Protein AF-A0AAU3QYP8-F1 (afdb_monomer_lite)

Sequence (227 aa):
MTVSDAVYGLLGALGGAIVAATATFYGPLQLQKRALRESSAERDSTHARTEANRQSELQRAQVARVVQVRKAMAAWDNLLARTFRLLGNGIVDPGAFHQAAERARVDASTALYEALNDGLYIPATQGSDGRERLEFGDYPDLRDDPADSKWVLDKFEKATEALNAMMESDVDTSSDAWVELWVDTRRHVLSAHRCRADLSHALMRHVETIADVTTIETHGGDRTGLA

pLDDT: mean 71.9, std 20.47, range [31.11, 97.75]

Secondary structure (DSSP, 8-state):
--SHHHHHHHHHHHHHHHHHHHHHHHHHHHHHHHHHHHHHHHHHHHHHHHHHHHHHHHHHHHHHHHHHHHHHHHHHHHHHHHHHHHHTTT---HHHHHHHHHHHHHHHHHHHHHHHHTT---S-SS---SS--------TT--S-TTS---HHHHHHHHHHHHHHHHS--S-TTSHHHHHHHHHHHHHHHHHHHHHHHHHHHHHHHHHHHHT---------------

Structure (mmCIF, N/CA/C/O backbone):
data_AF-A0AAU3QYP8-F1
#
_entry.id   AF-A0AAU3QYP8-F1
#
loop_
_atom_site.group_PDB
_atom_site.id
_atom_site.type_symbol
_atom_site.label_atom_id
_atom_site.label_alt_id
_atom_site.label_comp_id
_atom_site.label_asym_id
_atom_site.label_entity_id
_atom_site.label_seq_id
_atom_site.pdbx_PDB_ins_code
_atom_site.Cartn_x
_atom_site.Cartn_y
_atom_site.Cartn_z
_atom_site.occupancy
_atom_site.B_iso_or_equiv
_atom_site.auth_seq_id
_atom_site.auth_comp_id
_atom_site.auth_asym_id
_atom_site.auth_atom_id
_atom_site.pdbx_PDB_model_num
ATOM 1 N N . MET A 1 1 ? -63.202 -23.140 87.509 1.00 50.25 1 MET A N 1
ATOM 2 C CA . MET A 1 1 ? -63.096 -22.832 86.063 1.00 50.25 1 MET A CA 1
ATOM 3 C C . MET A 1 1 ? -63.762 -21.472 85.908 1.00 50.25 1 MET A C 1
ATOM 5 O O . MET A 1 1 ? -64.897 -21.376 86.330 1.00 50.25 1 MET A O 1
ATOM 9 N N . THR A 1 2 ? -63.131 -20.347 85.574 1.00 53.59 2 THR A N 1
ATOM 10 C CA . THR A 1 2 ? -62.327 -20.048 84.376 1.00 53.59 2 THR A CA 1
ATOM 11 C C . THR A 1 2 ? -61.690 -18.646 84.526 1.00 53.59 2 THR A C 1
ATOM 13 O O . THR A 1 2 ? -62.284 -17.650 84.123 1.00 53.59 2 THR A O 1
ATOM 16 N N . VAL A 1 3 ? -60.503 -18.527 85.131 1.00 49.47 3 VAL A N 1
ATOM 17 C CA . VAL A 1 3 ? -59.759 -17.239 85.173 1.00 49.47 3 VAL A CA 1
ATOM 18 C C . VAL A 1 3 ? -58.371 -17.381 84.542 1.00 49.47 3 VAL A C 1
ATOM 20 O O . VAL A 1 3 ? -57.899 -16.455 83.889 1.00 49.47 3 VAL A O 1
ATOM 23 N N . SER A 1 4 ? -57.762 -18.569 84.613 1.00 52.12 4 SER A N 1
ATOM 24 C CA . SER A 1 4 ? -56.455 -18.828 83.998 1.00 52.12 4 SER A CA 1
ATOM 25 C C . SER A 1 4 ? -56.482 -18.864 82.461 1.00 52.12 4 SER A C 1
ATOM 27 O O . SER A 1 4 ? -55.536 -18.384 81.849 1.00 52.12 4 SER A O 1
ATOM 29 N N . ASP A 1 5 ? -57.564 -19.322 81.816 1.00 46.84 5 ASP A N 1
ATOM 30 C CA . ASP A 1 5 ? -57.634 -19.419 80.339 1.00 46.84 5 ASP A CA 1
ATOM 31 C C . ASP A 1 5 ? -57.687 -18.057 79.623 1.00 46.84 5 ASP A C 1
ATOM 33 O O . ASP A 1 5 ? -57.177 -17.912 78.512 1.00 46.84 5 ASP A O 1
ATOM 37 N N . ALA A 1 6 ? -58.247 -17.025 80.261 1.00 52.31 6 ALA A N 1
ATOM 38 C CA . ALA A 1 6 ? -58.357 -15.695 79.657 1.00 52.31 6 ALA A CA 1
ATOM 39 C C . ALA A 1 6 ? -57.006 -14.954 79.610 1.00 52.31 6 ALA A C 1
ATOM 41 O O . ALA A 1 6 ? -56.741 -14.191 78.680 1.00 52.31 6 ALA A O 1
ATOM 42 N N . VAL A 1 7 ? -56.126 -15.207 80.585 1.00 50.34 7 VAL A N 1
ATOM 43 C CA . VAL A 1 7 ? -54.810 -14.553 80.680 1.00 50.34 7 VAL A CA 1
ATOM 44 C C . VAL A 1 7 ? -53.820 -15.148 79.672 1.00 50.34 7 VAL A C 1
ATOM 46 O O . VAL A 1 7 ? -53.054 -14.403 79.060 1.00 50.34 7 VAL A O 1
ATOM 49 N N . TYR A 1 8 ? -53.890 -16.458 79.407 1.00 49.81 8 TYR A N 1
ATOM 50 C CA . TYR A 1 8 ? -53.081 -17.097 78.360 1.00 49.81 8 TYR A CA 1
ATOM 51 C C . TYR A 1 8 ? -53.532 -16.715 76.939 1.00 49.81 8 TYR A C 1
ATOM 53 O O . TYR A 1 8 ? -52.686 -16.551 76.058 1.00 49.81 8 TYR A O 1
ATOM 61 N N . GLY A 1 9 ? -54.831 -16.474 76.719 1.00 50.91 9 GLY A N 1
ATOM 62 C CA . GLY A 1 9 ? -55.346 -15.964 75.440 1.00 50.91 9 GLY A CA 1
ATOM 63 C C . GLY A 1 9 ? -54.892 -14.533 75.116 1.00 50.91 9 GLY A C 1
ATOM 64 O O . GLY A 1 9 ? -54.531 -14.242 73.975 1.00 50.91 9 GLY A O 1
ATOM 65 N N . LEU A 1 10 ? -54.836 -13.648 76.119 1.00 48.06 10 LEU A N 1
ATOM 66 C CA . LEU A 1 10 ? -54.412 -12.253 75.936 1.00 48.06 10 LEU A CA 1
ATOM 67 C C . LEU A 1 10 ? -52.899 -12.131 75.658 1.00 48.06 10 LEU A C 1
ATOM 69 O O . LEU A 1 10 ? -52.487 -11.341 74.809 1.00 48.06 10 LEU A O 1
ATOM 73 N N . LEU A 1 11 ? -52.074 -12.947 76.326 1.00 51.25 11 LEU A N 1
ATOM 74 C CA . LEU A 1 11 ? -50.620 -13.006 76.111 1.00 51.25 11 LEU A CA 1
ATOM 75 C C . LEU A 1 11 ? -50.247 -13.608 74.745 1.00 51.25 11 LEU A C 1
ATOM 77 O O . LEU A 1 11 ? -49.311 -13.129 74.105 1.00 51.25 11 LEU A O 1
ATOM 81 N N . GLY A 1 12 ? -51.010 -14.590 74.252 1.00 52.97 12 GLY A N 1
ATOM 82 C CA . GLY A 1 12 ? -50.847 -15.126 72.896 1.00 52.97 12 GLY A CA 1
ATOM 83 C C . GLY A 1 12 ? -51.210 -14.116 71.798 1.00 52.97 12 GLY A C 1
ATOM 84 O O . GLY A 1 12 ? -50.487 -13.989 70.809 1.00 52.97 12 GLY A O 1
ATOM 85 N N . ALA A 1 13 ? -52.284 -13.342 71.993 1.00 49.75 13 ALA A N 1
ATOM 86 C CA . ALA A 1 13 ? -52.727 -12.324 71.036 1.00 49.75 13 ALA A CA 1
ATOM 87 C C . ALA A 1 13 ? -51.766 -11.119 70.953 1.00 49.75 13 ALA A C 1
ATOM 89 O O . ALA A 1 13 ? -51.484 -10.627 69.859 1.00 49.75 13 ALA A O 1
ATOM 90 N N . LEU A 1 14 ? -51.202 -10.683 72.086 1.00 49.78 14 LEU A N 1
ATOM 91 C CA . LEU A 1 14 ? -50.184 -9.624 72.129 1.00 49.78 14 LEU A CA 1
ATOM 92 C C . LEU A 1 14 ? -48.843 -10.073 71.526 1.00 49.78 14 LEU A C 1
ATOM 94 O O . LEU A 1 14 ? -48.210 -9.299 70.809 1.00 49.78 14 LEU A O 1
ATOM 98 N N . GLY A 1 15 ? -48.438 -11.329 71.741 1.00 47.88 15 GLY A N 1
ATOM 99 C CA . GLY A 1 15 ? -47.246 -11.900 71.107 1.00 47.88 15 GLY A CA 1
ATOM 100 C C . GLY A 1 15 ? -47.371 -12.020 69.582 1.00 47.88 15 GLY A C 1
ATOM 101 O O . GLY A 1 15 ? -46.440 -11.672 68.857 1.00 47.88 15 GLY A O 1
ATOM 102 N N . GLY A 1 16 ? -48.540 -12.438 69.079 1.00 49.88 16 GLY A N 1
ATOM 103 C CA . GLY A 1 16 ? -48.807 -12.547 67.639 1.00 49.88 16 GLY A CA 1
ATOM 104 C C . GLY A 1 16 ? -48.854 -11.197 66.912 1.00 49.88 16 GLY A C 1
ATOM 105 O O . GLY A 1 16 ? -48.335 -11.076 65.801 1.00 49.88 16 GLY A O 1
ATOM 106 N N . ALA A 1 17 ? -49.404 -10.158 67.551 1.00 53.22 17 ALA A N 1
ATOM 107 C CA . ALA A 1 17 ? -49.506 -8.819 66.967 1.00 53.22 17 ALA A CA 1
ATOM 108 C C . ALA A 1 17 ? -48.136 -8.138 66.769 1.00 53.22 17 ALA A C 1
ATOM 110 O O . ALA A 1 17 ? -47.932 -7.442 65.775 1.00 53.22 17 ALA A O 1
ATOM 111 N N . ILE A 1 18 ? -47.171 -8.376 67.665 1.00 51.06 18 ILE A N 1
ATOM 112 C CA . ILE A 1 18 ? -45.823 -7.782 67.581 1.00 51.06 18 ILE A CA 1
ATOM 113 C C . ILE A 1 18 ? -44.989 -8.434 66.460 1.00 51.06 18 ILE A C 1
ATOM 115 O O . ILE A 1 18 ? -44.267 -7.744 65.732 1.00 51.06 18 ILE A O 1
ATOM 119 N N . VAL A 1 19 ? -45.123 -9.749 66.260 1.00 55.28 19 VAL A N 1
ATOM 120 C CA . VAL A 1 19 ? -44.451 -10.472 65.163 1.00 55.28 19 VAL A CA 1
ATOM 121 C C . VAL A 1 19 ? -45.067 -10.115 63.803 1.00 55.28 19 VAL A C 1
ATOM 123 O O . VAL A 1 19 ? -44.346 -9.915 62.826 1.00 55.28 19 VAL A O 1
ATOM 126 N N . ALA A 1 20 ? -46.391 -9.945 63.736 1.00 53.59 20 ALA A N 1
ATOM 127 C CA . ALA A 1 20 ? -47.063 -9.500 62.516 1.00 53.59 20 ALA A CA 1
ATOM 128 C C . ALA A 1 20 ? -46.681 -8.056 62.132 1.00 53.59 20 ALA A C 1
ATOM 130 O O . ALA A 1 20 ? -46.378 -7.794 60.968 1.00 53.59 20 ALA A O 1
ATOM 131 N N . ALA A 1 21 ? -46.611 -7.139 63.107 1.00 48.41 21 ALA A N 1
ATOM 132 C CA . ALA A 1 21 ? -46.253 -5.738 62.869 1.00 48.41 21 ALA A CA 1
ATOM 133 C C . ALA A 1 21 ? -44.808 -5.563 62.360 1.00 48.41 21 ALA A C 1
ATOM 135 O O . ALA A 1 21 ? -44.541 -4.733 61.486 1.00 48.41 21 ALA A O 1
ATOM 136 N N . THR A 1 22 ? -43.871 -6.377 62.854 1.00 47.78 22 THR A N 1
ATOM 137 C CA . THR A 1 22 ? -42.470 -6.352 62.400 1.00 47.78 22 THR A CA 1
ATOM 138 C C . THR A 1 22 ? -42.301 -6.951 60.998 1.00 47.78 22 THR A C 1
ATOM 140 O O . THR A 1 22 ? -41.553 -6.395 60.189 1.00 47.78 22 THR A O 1
ATOM 143 N N . ALA A 1 23 ? -43.055 -7.995 60.638 1.00 50.84 23 ALA A N 1
ATOM 144 C CA . ALA A 1 23 ? -43.045 -8.560 59.285 1.00 50.84 23 ALA A CA 1
ATOM 145 C C . ALA A 1 23 ? -43.586 -7.581 58.221 1.00 50.84 23 ALA A C 1
ATOM 147 O O . ALA A 1 23 ? -43.016 -7.473 57.130 1.00 50.84 23 ALA A O 1
ATOM 148 N N . THR A 1 24 ? -44.626 -6.805 58.546 1.00 54.84 24 THR A N 1
ATOM 149 C CA . THR A 1 24 ? -45.188 -5.792 57.633 1.00 54.84 24 THR A CA 1
ATOM 150 C C . THR A 1 24 ? -44.271 -4.591 57.408 1.00 54.84 24 THR A C 1
ATOM 152 O O . THR A 1 24 ? -44.328 -3.978 56.344 1.00 54.84 24 THR A O 1
ATOM 155 N N . PHE A 1 25 ? -43.396 -4.266 58.366 1.00 52.88 25 PHE A N 1
ATOM 156 C CA . PHE A 1 25 ? -42.509 -3.104 58.258 1.00 52.88 25 PHE A CA 1
ATOM 157 C C . PHE A 1 25 ? -41.196 -3.416 57.517 1.00 52.88 25 PHE A C 1
ATOM 159 O O . PHE A 1 25 ? -40.684 -2.576 56.778 1.00 52.88 25 PHE A O 1
ATOM 166 N N . TYR A 1 26 ? -40.659 -4.636 57.651 1.00 54.59 26 TYR A N 1
ATOM 167 C CA . TYR A 1 26 ? -39.391 -5.025 57.013 1.00 54.59 26 TYR A CA 1
ATOM 168 C C . TYR A 1 26 ? -39.537 -5.636 55.609 1.00 54.59 26 TYR A C 1
ATOM 170 O O . TYR A 1 26 ? -38.590 -5.566 54.821 1.00 54.59 26 TYR A O 1
ATOM 178 N N . GLY A 1 27 ? -40.701 -6.196 55.258 1.00 59.56 27 GLY A N 1
ATOM 179 C CA . GLY A 1 27 ? -40.958 -6.780 53.933 1.00 59.56 27 GLY A CA 1
ATOM 180 C C . GLY A 1 27 ? -40.792 -5.800 52.753 1.00 59.56 27 GLY A C 1
ATOM 181 O O . GLY A 1 27 ? -40.048 -6.110 51.817 1.00 59.56 27 GLY A O 1
ATOM 182 N N . PRO A 1 28 ? -41.399 -4.595 52.789 1.00 60.75 28 PRO A N 1
ATOM 183 C CA . PRO A 1 28 ? -41.323 -3.632 51.683 1.00 60.75 28 PRO A CA 1
ATOM 184 C C . PRO A 1 28 ? -39.906 -3.080 51.441 1.00 60.75 28 PRO A C 1
ATOM 186 O O . PRO A 1 28 ? -39.494 -2.884 50.298 1.00 60.75 28 PRO A O 1
ATOM 189 N N . LEU A 1 29 ? -39.121 -2.888 52.508 1.00 61.50 29 LEU A N 1
ATOM 190 C CA . LEU A 1 29 ? -37.743 -2.382 52.431 1.00 61.50 29 LEU A CA 1
ATOM 191 C C . LEU A 1 29 ? -36.765 -3.396 51.818 1.00 61.50 29 LEU A C 1
ATOM 193 O O . LEU A 1 29 ? -35.816 -3.007 51.132 1.00 61.50 29 LEU A O 1
ATOM 197 N N . GLN A 1 30 ? -36.978 -4.698 52.035 1.00 63.16 30 GLN A N 1
ATOM 198 C CA . GLN A 1 30 ? -36.156 -5.734 51.402 1.00 63.16 30 GLN A CA 1
ATOM 199 C C . GLN A 1 30 ? -36.470 -5.893 49.908 1.00 63.16 30 GLN A C 1
ATOM 201 O O . GLN A 1 30 ? -35.550 -6.117 49.118 1.00 63.16 30 GLN A O 1
ATOM 206 N N . LEU A 1 31 ? -37.734 -5.706 49.510 1.00 63.38 31 LEU A N 1
ATOM 207 C CA . LEU A 1 31 ? -38.147 -5.692 48.103 1.00 63.38 31 LEU A CA 1
ATOM 208 C C . LEU A 1 31 ? -37.560 -4.492 47.346 1.00 63.38 31 LEU A C 1
ATOM 210 O O . LEU A 1 31 ? -37.008 -4.677 46.265 1.00 63.38 31 LEU A O 1
ATOM 214 N N . GLN A 1 32 ? -37.559 -3.291 47.939 1.00 66.38 32 GLN A N 1
ATOM 215 C CA . GLN A 1 32 ? -36.896 -2.121 47.342 1.00 66.38 32 GLN A CA 1
ATOM 216 C C . GLN A 1 32 ? -35.384 -2.315 47.172 1.00 66.38 32 GLN A C 1
ATOM 218 O O . GLN A 1 32 ? -34.836 -1.956 4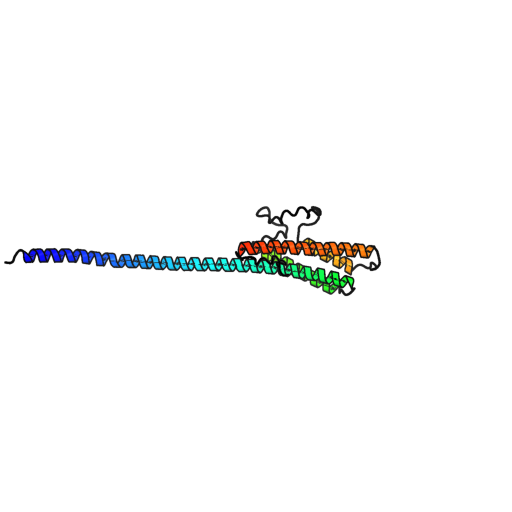6.133 1.00 66.38 32 GLN A O 1
ATOM 223 N N . LYS A 1 33 ? -34.698 -2.916 48.156 1.00 67.25 33 LYS A N 1
ATOM 224 C CA . LYS A 1 33 ? -33.258 -3.209 48.045 1.00 67.25 33 LYS A CA 1
ATOM 225 C C . LYS A 1 33 ? -32.944 -4.255 46.972 1.00 67.25 33 LYS A C 1
ATOM 227 O O . LYS A 1 33 ? -31.890 -4.155 46.350 1.00 67.25 33 LYS A O 1
ATOM 232 N N . ARG A 1 34 ? -33.820 -5.243 46.748 1.00 65.12 34 ARG A N 1
ATOM 233 C CA . ARG A 1 34 ? -33.675 -6.196 45.632 1.00 65.12 34 ARG A CA 1
ATOM 234 C C . ARG A 1 34 ? -33.907 -5.521 44.283 1.00 65.12 34 ARG A C 1
ATOM 236 O O . ARG A 1 34 ? -33.038 -5.634 43.430 1.00 65.12 34 ARG A O 1
ATOM 243 N N . ALA A 1 35 ? -34.969 -4.730 44.145 1.00 65.62 35 ALA A N 1
ATOM 244 C CA . ALA A 1 35 ? -35.261 -3.998 42.911 1.00 65.62 35 ALA A CA 1
ATO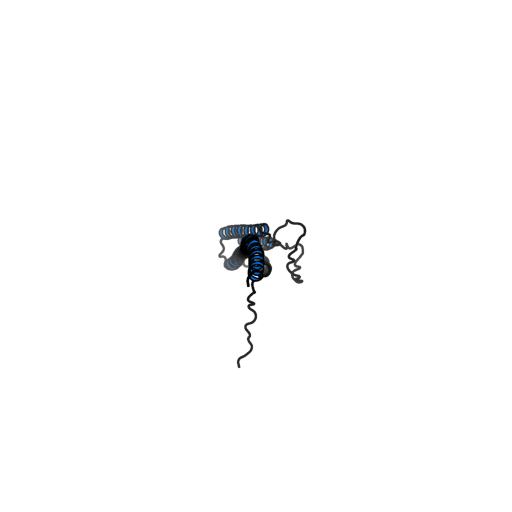M 245 C C . ALA A 1 35 ? -34.144 -3.005 42.526 1.00 65.62 35 ALA A C 1
ATOM 247 O O . ALA A 1 35 ? -33.787 -2.891 41.358 1.00 65.62 35 ALA A O 1
ATOM 248 N N . LEU A 1 36 ? -33.533 -2.324 43.505 1.00 68.62 36 LEU A N 1
ATOM 249 C CA . LEU A 1 36 ? -32.374 -1.448 43.274 1.00 68.62 36 LEU A CA 1
ATOM 250 C C . LEU A 1 36 ? -31.119 -2.216 42.839 1.00 68.62 36 LEU A C 1
ATOM 252 O O . LEU A 1 36 ? -30.388 -1.726 41.984 1.00 68.62 36 LEU A O 1
ATOM 256 N N . ARG A 1 37 ? -30.874 -3.409 43.399 1.00 68.25 37 ARG A N 1
ATOM 257 C CA . ARG A 1 37 ? -29.741 -4.268 43.011 1.00 68.25 37 ARG A CA 1
ATOM 258 C C . ARG A 1 37 ? -29.927 -4.893 41.632 1.00 68.25 37 ARG A C 1
ATOM 260 O O . ARG A 1 37 ? -28.961 -5.006 40.891 1.00 68.25 37 ARG A O 1
ATOM 267 N N . GLU A 1 38 ? -31.150 -5.283 41.288 1.00 69.25 38 GLU A N 1
ATOM 268 C CA . GLU A 1 38 ? -31.484 -5.777 39.950 1.00 69.25 38 GLU A CA 1
ATOM 269 C C . GLU A 1 38 ? -31.361 -4.651 38.921 1.00 69.25 38 GLU A C 1
ATOM 271 O O . GLU A 1 38 ? -30.678 -4.827 37.918 1.00 69.25 38 GLU A O 1
ATOM 276 N N . SER A 1 39 ? -31.880 -3.453 39.221 1.00 67.62 39 SER A N 1
ATOM 277 C CA . SER A 1 39 ? -31.704 -2.274 38.363 1.00 67.62 39 SER A CA 1
ATOM 278 C C . SER A 1 39 ? -30.238 -1.869 38.193 1.00 67.62 39 SER A C 1
ATOM 280 O O . SER A 1 39 ? -29.880 -1.386 37.118 1.00 67.62 39 SER A O 1
ATOM 282 N N . SER A 1 40 ? -29.399 -1.986 39.229 1.00 68.31 40 SER A N 1
ATOM 283 C CA . SER A 1 40 ? -27.973 -1.667 39.105 1.00 68.31 40 SER A CA 1
ATOM 284 C C . SER A 1 40 ? -27.243 -2.739 38.303 1.00 68.31 40 SER A C 1
ATOM 286 O O . SER A 1 40 ? -26.513 -2.398 37.383 1.00 68.31 40 SER A O 1
ATOM 288 N N . ALA A 1 41 ? -27.511 -4.022 38.569 1.00 72.06 41 ALA A N 1
ATOM 289 C CA . ALA A 1 41 ? -26.920 -5.132 37.824 1.00 72.06 41 ALA A CA 1
ATOM 290 C C . ALA A 1 41 ? -27.306 -5.104 36.336 1.00 72.06 41 ALA A C 1
ATOM 292 O O . ALA A 1 41 ? -26.478 -5.391 35.473 1.00 72.06 41 ALA A O 1
ATOM 293 N N . GLU A 1 42 ? -28.542 -4.714 36.016 1.00 74.00 42 GLU A N 1
ATOM 294 C CA . GLU A 1 42 ? -28.992 -4.555 34.635 1.00 74.00 42 GLU A CA 1
ATOM 295 C C . GLU A 1 42 ? -28.254 -3.400 33.942 1.00 74.00 42 GLU A C 1
ATOM 297 O O . GLU A 1 42 ? -27.707 -3.598 32.855 1.00 74.00 42 GLU A O 1
ATOM 302 N N . ARG A 1 43 ? -28.112 -2.240 34.602 1.00 72.88 43 ARG A N 1
ATOM 303 C CA . ARG A 1 43 ? -27.313 -1.112 34.086 1.00 72.88 43 ARG A CA 1
ATOM 304 C C . ARG A 1 43 ? -25.853 -1.498 33.874 1.00 72.88 43 ARG A C 1
ATOM 306 O O . ARG A 1 43 ? -25.330 -1.271 32.785 1.00 72.88 43 ARG A O 1
ATOM 313 N N . ASP A 1 44 ? -25.229 -2.148 34.848 1.00 71.88 44 ASP A N 1
ATOM 314 C CA . ASP A 1 44 ? -23.841 -2.605 34.755 1.00 71.88 44 ASP A CA 1
ATOM 315 C C . ASP A 1 44 ? -23.664 -3.600 33.598 1.00 71.88 44 ASP A C 1
ATOM 317 O O . ASP A 1 44 ? -22.712 -3.493 32.824 1.00 71.88 44 ASP A O 1
ATOM 321 N N . SER A 1 45 ? -24.629 -4.506 33.391 1.00 72.50 45 SER A N 1
ATOM 322 C CA . SER A 1 45 ? -24.608 -5.443 32.262 1.00 72.50 45 SER A CA 1
ATOM 323 C C . SER A 1 45 ? -24.747 -4.741 30.905 1.00 72.50 45 SER A C 1
ATOM 325 O O . SER A 1 45 ? -24.067 -5.107 29.944 1.00 72.50 45 SER A O 1
ATOM 327 N N . THR A 1 46 ? -25.587 -3.704 30.811 1.00 75.25 46 THR A N 1
ATOM 328 C CA . THR A 1 46 ? -25.745 -2.919 29.577 1.00 75.25 46 THR A CA 1
ATOM 329 C C . THR A 1 46 ? -24.511 -2.073 29.282 1.00 75.25 46 THR A C 1
ATOM 331 O O . THR A 1 46 ? -24.077 -2.013 28.130 1.00 75.25 46 THR A O 1
ATOM 334 N N . HIS A 1 47 ? -23.884 -1.489 30.307 1.00 74.06 47 HIS A N 1
ATOM 335 C CA . HIS A 1 47 ? -22.624 -0.766 30.166 1.00 74.06 47 HIS A CA 1
ATOM 336 C C . HIS A 1 47 ? -21.492 -1.697 29.725 1.00 74.06 47 HIS A C 1
ATOM 338 O O . HIS A 1 47 ? -20.806 -1.380 28.755 1.00 74.06 47 HIS A O 1
ATOM 344 N N . ALA A 1 48 ? -21.363 -2.876 30.341 1.00 73.88 48 ALA A N 1
ATOM 345 C CA . ALA A 1 48 ? -20.371 -3.876 29.951 1.00 73.88 48 ALA A CA 1
ATOM 346 C C . ALA A 1 48 ? -20.557 -4.350 28.498 1.00 73.88 48 ALA A C 1
ATOM 348 O O . ALA A 1 48 ? -19.587 -4.443 27.751 1.00 73.88 48 ALA A O 1
ATOM 349 N N . ARG A 1 49 ? -21.803 -4.587 28.059 1.00 75.12 49 ARG A N 1
ATOM 350 C CA . ARG A 1 49 ? -22.103 -4.946 26.659 1.00 75.12 49 ARG A CA 1
ATOM 351 C C . ARG A 1 49 ? -21.770 -3.824 25.682 1.00 75.12 49 ARG A C 1
ATOM 353 O O . ARG A 1 49 ? -21.242 -4.089 24.608 1.00 75.12 49 ARG A O 1
ATOM 360 N N . THR A 1 50 ? -22.075 -2.580 26.043 1.00 78.38 50 THR A N 1
ATOM 361 C CA . THR A 1 50 ? -21.782 -1.421 25.189 1.00 78.38 50 THR A CA 1
ATOM 362 C C . THR A 1 50 ? -20.275 -1.239 25.030 1.00 78.38 50 THR A C 1
ATOM 364 O O . THR A 1 50 ? -19.804 -0.983 23.927 1.00 78.38 50 THR A O 1
ATOM 367 N N . GLU A 1 51 ? -19.517 -1.424 26.110 1.00 75.94 51 GLU A N 1
ATOM 368 C CA . GLU A 1 51 ? -18.060 -1.319 26.079 1.00 75.94 51 GLU A CA 1
ATOM 369 C C . GLU A 1 51 ? -17.413 -2.462 25.289 1.00 75.94 51 GLU A C 1
ATOM 371 O O . GLU A 1 51 ? -16.561 -2.212 24.440 1.00 75.94 51 GLU A O 1
ATOM 376 N N . ALA A 1 52 ? -17.885 -3.699 25.468 1.00 76.00 52 ALA A N 1
ATOM 377 C CA . ALA A 1 52 ? -17.430 -4.839 24.673 1.00 76.00 52 ALA A CA 1
ATOM 378 C C . ALA A 1 52 ? -17.700 -4.642 23.168 1.00 76.00 52 ALA A C 1
ATOM 380 O O . ALA A 1 52 ? -16.848 -4.952 22.335 1.00 76.00 52 ALA A O 1
ATOM 381 N N . ASN A 1 53 ? -18.858 -4.078 22.810 1.00 80.69 53 ASN A N 1
ATOM 382 C CA . ASN A 1 53 ? -19.177 -3.765 21.417 1.00 80.69 53 ASN A CA 1
ATOM 383 C C . ASN A 1 53 ? -18.243 -2.691 20.849 1.00 80.69 53 ASN A C 1
ATOM 385 O O . ASN A 1 53 ? -17.723 -2.878 19.752 1.00 80.69 53 ASN A O 1
ATOM 389 N N . ARG A 1 54 ? -17.968 -1.616 21.603 1.00 80.94 54 ARG A N 1
ATOM 390 C CA . ARG A 1 54 ? -17.006 -0.583 21.181 1.00 80.94 54 ARG A CA 1
ATOM 391 C C . ARG A 1 54 ? -15.615 -1.161 20.964 1.00 80.94 54 ARG A C 1
ATOM 393 O O . ARG A 1 54 ? -14.990 -0.865 19.954 1.00 80.94 54 ARG A O 1
ATOM 400 N N . GLN A 1 55 ? -15.143 -2.011 21.873 1.00 79.56 55 GLN A N 1
ATOM 401 C CA . GLN A 1 55 ? -13.843 -2.665 21.723 1.00 79.56 55 GLN A CA 1
ATOM 402 C C . GLN A 1 55 ? -13.797 -3.556 20.478 1.00 79.56 55 GLN A C 1
ATOM 404 O O . GLN A 1 55 ? -12.842 -3.477 19.709 1.00 79.56 55 GLN A O 1
ATOM 409 N N . SER A 1 56 ? -14.850 -4.338 20.215 1.00 80.00 56 SER A N 1
ATOM 410 C CA . SER A 1 56 ? -14.929 -5.160 19.001 1.00 80.00 56 SER A CA 1
ATOM 411 C C . SER A 1 56 ? -14.967 -4.317 17.720 1.00 80.00 56 SER A C 1
ATOM 413 O O . SER A 1 56 ? -14.336 -4.673 16.725 1.00 80.00 56 SER A O 1
ATOM 415 N N . GLU A 1 57 ? -15.676 -3.186 17.727 1.00 83.44 57 GLU A N 1
ATOM 416 C CA . GLU A 1 57 ? -15.713 -2.251 16.598 1.00 83.44 57 GLU A CA 1
ATOM 417 C C . GLU A 1 57 ? -14.337 -1.634 16.324 1.00 83.44 57 GLU A C 1
ATOM 419 O O . GLU A 1 57 ? -13.903 -1.608 15.171 1.00 83.44 57 GLU A O 1
ATOM 424 N N . LEU A 1 58 ? -13.617 -1.220 17.372 1.00 79.88 58 LEU A N 1
ATOM 425 C CA . LEU A 1 58 ? -12.254 -0.693 17.261 1.00 79.88 58 LEU A CA 1
ATOM 426 C C . LEU A 1 58 ? -11.281 -1.743 16.707 1.00 79.88 58 LEU A C 1
ATOM 428 O O . LEU A 1 58 ? -10.538 -1.452 15.771 1.00 79.88 58 LEU A O 1
ATOM 432 N N . GLN A 1 59 ? -11.332 -2.981 17.210 1.00 80.94 59 GLN A N 1
ATOM 433 C CA . GLN A 1 59 ? -10.508 -4.085 16.702 1.00 80.94 59 GLN A CA 1
ATOM 434 C C . GLN A 1 59 ? -10.787 -4.362 15.217 1.00 80.94 59 GLN A C 1
ATOM 436 O O . GLN A 1 59 ? -9.862 -4.497 14.416 1.00 80.94 59 GLN A O 1
ATOM 441 N N . ARG A 1 60 ? -12.064 -4.404 14.812 1.00 83.69 60 ARG A N 1
ATOM 442 C CA . ARG A 1 60 ? -12.449 -4.602 13.403 1.00 83.69 60 ARG A CA 1
ATOM 443 C C . ARG A 1 60 ? -11.956 -3.467 12.512 1.00 83.69 60 ARG A C 1
ATOM 445 O O . ARG A 1 60 ? -11.491 -3.739 11.405 1.00 83.69 60 ARG A O 1
ATOM 452 N N . ALA A 1 61 ? -12.041 -2.223 12.982 1.00 84.06 61 ALA A N 1
ATOM 453 C CA . ALA A 1 61 ? -11.524 -1.066 12.261 1.00 84.06 61 ALA A CA 1
ATOM 454 C C . ALA A 1 61 ? -10.004 -1.173 12.060 1.00 84.06 61 ALA A C 1
ATOM 456 O O . ALA A 1 61 ? -9.531 -1.049 10.931 1.00 84.06 61 ALA A O 1
ATOM 457 N N . GLN A 1 62 ? -9.251 -1.517 13.110 1.00 81.06 62 GLN A N 1
ATOM 458 C CA . GLN A 1 62 ? -7.798 -1.710 13.034 1.00 81.06 62 GLN A CA 1
ATOM 459 C C . GLN A 1 62 ? -7.405 -2.817 12.043 1.00 81.06 62 GLN A C 1
ATOM 461 O O . GLN A 1 62 ? -6.539 -2.612 11.190 1.00 81.06 62 GLN A O 1
ATOM 466 N N . VAL A 1 63 ? -8.086 -3.968 12.073 1.00 85.62 63 VAL A N 1
ATOM 467 C CA . VAL A 1 63 ? -7.848 -5.053 11.103 1.00 85.62 63 VAL A CA 1
ATOM 468 C C . VAL A 1 63 ? -8.158 -4.597 9.673 1.00 85.62 63 VAL A C 1
ATOM 470 O O . VAL A 1 63 ? -7.386 -4.879 8.752 1.00 85.62 63 VAL A O 1
ATOM 473 N N . ALA A 1 64 ? -9.250 -3.856 9.465 1.00 87.69 64 ALA A N 1
ATOM 474 C CA . ALA A 1 64 ? -9.595 -3.319 8.151 1.00 87.69 64 ALA A CA 1
ATOM 475 C C . ALA A 1 64 ? -8.507 -2.376 7.604 1.00 87.69 64 ALA A C 1
ATOM 477 O O . ALA A 1 64 ? -8.184 -2.452 6.416 1.00 87.69 64 ALA A O 1
ATOM 478 N N . ARG A 1 65 ? -7.881 -1.554 8.458 1.00 83.69 65 ARG A N 1
ATOM 479 C CA . ARG A 1 65 ? -6.749 -0.692 8.071 1.00 83.69 65 ARG A CA 1
ATOM 480 C C . ARG A 1 65 ? -5.524 -1.480 7.651 1.00 83.69 65 ARG A C 1
ATOM 482 O O . ARG A 1 65 ? -4.948 -1.206 6.600 1.00 83.69 65 ARG A O 1
ATOM 489 N N . VAL A 1 66 ? -5.159 -2.501 8.424 1.00 86.69 66 VAL A N 1
ATOM 490 C CA . VAL A 1 66 ? -4.053 -3.393 8.060 1.00 86.69 66 VAL A CA 1
ATOM 491 C C . VAL A 1 66 ? -4.283 -3.992 6.669 1.00 86.69 66 VAL A C 1
ATOM 493 O O . VAL A 1 66 ? -3.379 -4.005 5.829 1.00 86.69 66 VAL A O 1
ATOM 496 N N . VAL A 1 67 ? -5.505 -4.449 6.391 1.00 90.00 67 VAL A N 1
ATOM 497 C CA . VAL A 1 67 ? -5.874 -4.982 5.074 1.00 90.00 67 VAL A CA 1
ATOM 498 C C . VAL A 1 67 ? -5.758 -3.915 3.980 1.00 90.00 67 VAL A C 1
ATOM 500 O O . VAL A 1 67 ? -5.240 -4.223 2.904 1.00 90.00 67 VAL A O 1
ATOM 503 N N . GLN A 1 68 ? -6.185 -2.674 4.237 1.00 91.81 68 GLN A N 1
ATOM 504 C CA . GLN A 1 68 ? -6.056 -1.560 3.288 1.00 91.81 68 GLN A CA 1
ATOM 505 C C . GLN A 1 68 ? -4.592 -1.282 2.927 1.00 91.81 68 GLN A C 1
ATOM 507 O O . GLN A 1 68 ? -4.263 -1.275 1.739 1.00 91.81 68 GLN A O 1
ATOM 512 N N . VAL A 1 69 ? -3.705 -1.157 3.920 1.00 88.19 69 VAL A N 1
ATOM 513 C CA . VAL A 1 69 ? -2.263 -0.953 3.691 1.00 88.19 69 VAL A CA 1
ATOM 514 C C . VAL A 1 69 ? -1.680 -2.092 2.858 1.00 88.19 69 VAL A C 1
ATOM 516 O O . VAL A 1 69 ? -1.043 -1.858 1.829 1.00 88.19 69 VAL A O 1
ATOM 519 N N . ARG A 1 70 ? -1.942 -3.347 3.247 1.00 92.25 70 ARG A N 1
ATOM 520 C CA . ARG A 1 70 ? -1.438 -4.524 2.518 1.00 92.25 70 ARG A CA 1
ATOM 521 C C . ARG A 1 70 ? -1.910 -4.540 1.069 1.00 92.25 70 ARG A C 1
ATOM 523 O O . ARG A 1 70 ? -1.130 -4.877 0.180 1.00 92.25 70 ARG A O 1
ATOM 530 N N . LYS A 1 71 ? -3.171 -4.176 0.827 1.00 95.56 71 LYS A N 1
ATOM 531 C CA . LYS A 1 71 ? -3.758 -4.128 -0.514 1.00 95.56 71 LYS A CA 1
ATOM 532 C C . LYS A 1 71 ? -3.116 -3.040 -1.373 1.00 95.56 71 LYS A C 1
ATOM 534 O O . LYS A 1 71 ? -2.768 -3.330 -2.515 1.00 95.56 71 LYS A O 1
ATOM 539 N N . ALA A 1 72 ? -2.934 -1.834 -0.836 1.00 95.19 72 ALA A N 1
ATOM 540 C CA . ALA A 1 72 ? -2.325 -0.724 -1.566 1.00 95.19 72 ALA A CA 1
ATOM 541 C C . ALA A 1 72 ? -0.868 -1.037 -1.951 1.00 95.19 72 ALA A C 1
ATOM 543 O O . ALA A 1 72 ? -0.502 -0.964 -3.124 1.00 95.19 72 ALA A O 1
ATOM 544 N N . MET A 1 73 ? -0.069 -1.530 -1.000 1.00 94.00 73 MET A N 1
ATOM 545 C CA . MET A 1 73 ? 1.323 -1.919 -1.261 1.00 94.00 73 MET A CA 1
ATOM 546 C C . MET A 1 73 ? 1.436 -3.094 -2.244 1.00 94.00 73 MET A C 1
ATOM 548 O O . MET A 1 73 ? 2.332 -3.124 -3.085 1.00 94.00 73 MET A O 1
ATOM 552 N N . ALA A 1 74 ? 0.520 -4.067 -2.178 1.00 94.94 74 ALA A N 1
ATOM 553 C CA . ALA A 1 74 ? 0.471 -5.166 -3.144 1.00 94.94 74 ALA A CA 1
ATOM 554 C C . ALA A 1 74 ? 0.084 -4.698 -4.552 1.00 94.94 74 ALA A C 1
ATOM 556 O O . ALA A 1 74 ? 0.594 -5.236 -5.533 1.00 94.94 74 ALA A O 1
ATOM 557 N N . ALA A 1 75 ? -0.802 -3.708 -4.677 1.00 97.06 75 ALA A N 1
ATOM 558 C CA . ALA A 1 75 ? -1.154 -3.137 -5.972 1.00 97.06 75 ALA A CA 1
ATOM 559 C C . ALA A 1 75 ? 0.059 -2.464 -6.630 1.00 97.06 75 ALA A C 1
ATOM 561 O O . ALA A 1 75 ? 0.323 -2.715 -7.808 1.00 97.06 75 ALA A O 1
ATOM 562 N N . TRP A 1 76 ? 0.835 -1.692 -5.863 1.00 97.62 76 TRP A N 1
ATOM 563 C CA . TRP A 1 76 ? 2.058 -1.064 -6.362 1.00 97.62 76 TRP A CA 1
ATOM 564 C C . TRP A 1 76 ? 3.120 -2.106 -6.749 1.00 97.62 76 TRP A C 1
ATOM 566 O O . TRP A 1 76 ? 3.684 -2.032 -7.835 1.00 97.62 76 TRP A O 1
ATOM 576 N N . ASP A 1 77 ? 3.329 -3.149 -5.941 1.00 97.00 77 ASP A N 1
ATOM 577 C CA . ASP A 1 77 ? 4.318 -4.210 -6.227 1.00 97.00 77 ASP A CA 1
ATOM 578 C C . ASP A 1 77 ? 3.964 -4.976 -7.506 1.00 97.00 77 ASP A C 1
ATOM 580 O O . ASP A 1 77 ? 4.804 -5.199 -8.377 1.00 97.00 77 ASP A O 1
ATOM 584 N N . ASN A 1 78 ? 2.680 -5.298 -7.672 1.00 97.38 78 ASN A N 1
ATOM 585 C CA . ASN A 1 78 ? 2.178 -5.929 -8.887 1.00 97.38 78 ASN A CA 1
ATOM 586 C C . ASN A 1 78 ? 2.348 -5.038 -10.121 1.00 97.38 78 ASN A C 1
ATOM 588 O O . ASN A 1 78 ? 2.655 -5.558 -11.197 1.00 97.38 78 ASN A O 1
ATOM 592 N N . LEU A 1 79 ? 2.153 -3.722 -9.984 1.00 97.75 79 LEU A N 1
ATOM 593 C CA . LEU A 1 79 ? 2.416 -2.762 -11.053 1.00 97.75 79 LEU A CA 1
ATOM 594 C C . LEU A 1 79 ? 3.897 -2.801 -11.450 1.00 97.75 79 LEU A C 1
ATOM 596 O O . LEU A 1 79 ? 4.189 -3.053 -12.617 1.00 97.75 79 LEU A O 1
ATOM 600 N N . LEU A 1 80 ? 4.819 -2.652 -10.492 1.00 97.25 80 LEU A N 1
ATOM 601 C CA . LEU A 1 80 ? 6.267 -2.672 -10.740 1.00 97.25 80 LEU A CA 1
ATOM 602 C C . LEU A 1 80 ? 6.714 -3.984 -11.404 1.00 97.25 80 LEU A C 1
ATOM 604 O O . LEU A 1 80 ? 7.354 -3.975 -12.457 1.00 97.25 80 LEU A O 1
ATOM 608 N N . ALA A 1 81 ? 6.314 -5.127 -10.841 1.00 95.25 81 ALA A N 1
ATOM 609 C CA . ALA A 1 81 ? 6.676 -6.445 -11.356 1.00 95.25 81 ALA A CA 1
ATOM 610 C C . ALA A 1 81 ? 6.069 -6.739 -12.739 1.00 95.25 81 ALA A C 1
ATOM 612 O O . ALA A 1 81 ? 6.645 -7.479 -13.545 1.00 95.25 81 ALA A O 1
ATOM 613 N N . ARG A 1 82 ? 4.878 -6.205 -13.037 1.00 95.75 82 ARG A N 1
ATOM 614 C CA . ARG A 1 82 ? 4.272 -6.313 -14.369 1.00 95.75 82 ARG A CA 1
ATOM 615 C C . ARG A 1 82 ? 5.020 -5.447 -15.376 1.00 95.75 82 ARG A C 1
ATOM 617 O O . ARG A 1 82 ? 5.365 -5.965 -16.434 1.00 95.75 82 ARG A O 1
ATOM 624 N N . THR A 1 83 ? 5.286 -4.186 -15.051 1.00 96.25 83 THR A N 1
ATOM 625 C CA . THR A 1 83 ? 6.002 -3.257 -15.936 1.00 96.25 83 THR A CA 1
ATOM 626 C C . THR A 1 83 ? 7.395 -3.772 -16.262 1.00 96.25 83 THR A C 1
ATOM 628 O O . THR A 1 83 ? 7.736 -3.871 -17.434 1.00 96.25 83 THR A O 1
ATOM 631 N N . PHE A 1 84 ? 8.153 -4.222 -15.258 1.00 95.25 84 PHE A N 1
ATOM 632 C CA . PHE A 1 84 ? 9.482 -4.799 -15.466 1.00 95.25 84 PHE A CA 1
ATOM 633 C C . PHE A 1 84 ? 9.467 -5.981 -16.455 1.00 95.25 84 PHE A C 1
ATOM 635 O O . PHE A 1 84 ? 10.295 -6.066 -17.358 1.00 95.25 84 PHE A O 1
ATOM 642 N N . ARG A 1 85 ? 8.478 -6.882 -16.346 1.00 92.56 85 ARG A N 1
ATOM 643 C CA . ARG A 1 85 ? 8.323 -8.007 -17.289 1.00 92.56 85 ARG A CA 1
ATOM 644 C C . ARG A 1 85 ? 7.933 -7.561 -18.696 1.00 92.56 85 ARG A C 1
ATOM 646 O O . ARG A 1 85 ? 8.375 -8.170 -19.663 1.00 92.56 85 ARG A O 1
ATOM 653 N N . LEU A 1 86 ? 7.081 -6.546 -18.813 1.00 92.06 86 LEU A N 1
ATOM 654 C CA . LEU A 1 86 ? 6.644 -6.025 -20.107 1.00 92.06 86 LEU A CA 1
ATOM 655 C C . LEU A 1 86 ? 7.751 -5.240 -20.820 1.00 92.06 86 LEU A C 1
ATOM 657 O O . LEU A 1 86 ? 7.819 -5.302 -22.047 1.00 92.06 86 LEU A O 1
ATOM 661 N N . LEU A 1 87 ? 8.638 -4.574 -20.071 1.00 89.25 87 LEU A N 1
ATOM 662 C CA . LEU A 1 87 ? 9.816 -3.904 -20.626 1.00 89.25 87 LEU A CA 1
ATOM 663 C C . LEU A 1 87 ? 10.730 -4.882 -21.360 1.00 89.25 87 LEU A C 1
ATOM 665 O O . LEU A 1 87 ? 11.186 -4.575 -22.454 1.00 89.25 87 LEU A O 1
ATOM 669 N N . GLY A 1 88 ? 10.904 -6.095 -20.828 1.00 81.50 88 GLY A N 1
ATOM 670 C CA . GLY A 1 88 ? 11.657 -7.156 -21.509 1.00 81.50 88 GLY A CA 1
ATOM 671 C C . GLY A 1 88 ? 11.084 -7.569 -22.870 1.00 81.50 88 GLY A C 1
ATOM 672 O O . GLY A 1 88 ? 11.793 -8.175 -23.664 1.00 81.50 88 GLY A O 1
ATOM 673 N N . ASN A 1 89 ? 9.825 -7.222 -23.154 1.00 84.12 89 ASN A N 1
ATOM 674 C CA . ASN A 1 89 ? 9.155 -7.514 -24.420 1.00 84.12 89 ASN A CA 1
ATOM 675 C C . ASN A 1 89 ? 8.950 -6.263 -25.299 1.00 84.12 89 ASN A C 1
ATOM 677 O O . ASN A 1 89 ? 8.401 -6.394 -26.390 1.00 84.12 89 ASN A O 1
ATOM 681 N N . GLY A 1 90 ? 9.328 -5.063 -24.835 1.00 78.38 90 GLY A N 1
ATOM 682 C CA . GLY A 1 90 ? 9.108 -3.796 -25.549 1.00 78.38 90 GLY A CA 1
ATOM 683 C C . GLY A 1 90 ? 7.647 -3.317 -25.594 1.00 78.38 90 GLY A C 1
ATOM 684 O O . GLY A 1 90 ? 7.279 -2.555 -26.481 1.00 78.38 90 GLY A O 1
ATOM 685 N N . ILE A 1 91 ? 6.790 -3.777 -24.672 1.00 81.06 91 ILE A N 1
ATOM 686 C CA . ILE A 1 91 ? 5.333 -3.529 -24.689 1.00 81.06 91 ILE A CA 1
ATOM 687 C C . ILE A 1 91 ? 4.933 -2.711 -23.457 1.00 81.06 91 ILE A C 1
ATOM 689 O O . ILE A 1 91 ? 4.168 -3.172 -22.607 1.00 81.06 91 ILE A O 1
ATOM 693 N N . VAL A 1 92 ? 5.489 -1.511 -23.305 1.00 88.12 92 VAL A N 1
ATOM 694 C CA . VAL A 1 92 ? 5.109 -0.609 -22.210 1.00 88.12 92 VAL A CA 1
ATOM 695 C C . VAL A 1 92 ? 4.824 0.776 -22.759 1.00 88.12 92 VAL A C 1
ATOM 697 O O . VAL A 1 92 ? 5.620 1.321 -23.512 1.00 88.12 92 VAL A O 1
ATOM 700 N N . ASP A 1 93 ? 3.673 1.323 -22.374 1.00 92.94 93 ASP A N 1
ATOM 701 C CA . ASP A 1 93 ? 3.328 2.731 -22.558 1.00 92.94 93 ASP A CA 1
ATOM 702 C C . ASP A 1 93 ? 3.831 3.512 -21.326 1.00 92.94 93 ASP A C 1
ATOM 704 O O . ASP A 1 93 ? 3.272 3.328 -20.233 1.00 92.94 93 ASP A O 1
ATOM 708 N N . PRO A 1 94 ? 4.866 4.367 -21.469 1.00 92.75 94 PRO A N 1
ATOM 709 C CA . PRO A 1 94 ? 5.431 5.118 -20.349 1.00 92.75 94 PRO A CA 1
ATOM 710 C C . PRO A 1 94 ? 4.414 6.057 -19.692 1.00 92.75 94 PRO A C 1
ATOM 712 O O . PRO A 1 94 ? 4.386 6.190 -18.469 1.00 92.75 94 PRO A O 1
ATOM 715 N N . GLY A 1 95 ? 3.518 6.660 -20.483 1.00 92.75 95 GLY A N 1
ATOM 716 C CA . GLY A 1 95 ? 2.494 7.571 -19.976 1.00 92.75 95 GLY A CA 1
ATOM 717 C C . GLY A 1 95 ? 1.457 6.845 -19.121 1.00 92.75 95 GLY A C 1
ATOM 718 O O . GLY A 1 95 ? 1.096 7.315 -18.037 1.00 92.75 95 GLY A O 1
ATOM 719 N N . ALA A 1 96 ? 1.014 5.667 -19.568 1.00 93.81 96 ALA A N 1
ATOM 720 C CA . ALA A 1 96 ? 0.108 4.824 -18.791 1.00 93.81 96 ALA A CA 1
ATOM 721 C C . ALA A 1 96 ? 0.763 4.305 -17.501 1.00 93.81 96 ALA A C 1
ATOM 723 O O . ALA A 1 96 ? 0.104 4.263 -16.457 1.00 93.81 96 ALA A O 1
ATOM 724 N N . PHE A 1 97 ? 2.049 3.938 -17.548 1.00 95.62 97 PHE A N 1
ATOM 725 C CA . PHE A 1 97 ? 2.786 3.525 -16.356 1.00 95.62 97 PHE A CA 1
ATOM 726 C C . PHE A 1 97 ? 2.924 4.663 -15.345 1.00 95.62 97 PHE A C 1
ATOM 728 O O . PHE A 1 97 ? 2.563 4.465 -14.188 1.00 95.62 97 PHE A O 1
ATOM 735 N N . HIS A 1 98 ? 3.374 5.846 -15.772 1.00 94.62 98 HIS A N 1
ATOM 736 C CA . HIS A 1 98 ? 3.569 6.993 -14.885 1.00 94.62 98 HIS A CA 1
ATOM 737 C C . HIS A 1 98 ? 2.276 7.349 -14.133 1.00 94.62 98 HIS A C 1
ATOM 739 O O . HIS A 1 98 ? 2.269 7.473 -12.909 1.00 94.62 98 HIS A O 1
ATOM 745 N N . GLN A 1 99 ? 1.140 7.399 -14.839 1.00 95.69 99 GLN A N 1
ATOM 746 C CA . GLN A 1 99 ? -0.162 7.637 -14.205 1.00 95.69 99 GLN A CA 1
ATOM 747 C C . GLN A 1 99 ? -0.556 6.534 -13.214 1.00 95.69 99 GLN A C 1
ATOM 749 O O . GLN A 1 99 ? -1.130 6.824 -12.163 1.00 95.69 99 GLN A O 1
ATOM 754 N N . ALA A 1 100 ? -0.299 5.268 -13.548 1.00 96.62 100 ALA A N 1
ATOM 755 C CA . ALA A 1 100 ? -0.596 4.152 -12.657 1.00 96.62 100 ALA A CA 1
ATOM 756 C C . ALA A 1 100 ? 0.301 4.164 -11.409 1.00 96.62 100 ALA A C 1
ATOM 758 O O . ALA A 1 100 ? -0.187 3.876 -10.317 1.00 96.62 100 ALA A O 1
ATOM 759 N N . ALA A 1 101 ? 1.576 4.526 -11.563 1.00 94.69 101 ALA A N 1
ATOM 760 C CA . ALA A 1 101 ? 2.540 4.613 -10.476 1.00 94.69 101 ALA A CA 1
ATOM 761 C C . ALA A 1 101 ? 2.189 5.747 -9.507 1.00 94.69 101 ALA A C 1
ATOM 763 O O . ALA A 1 101 ? 2.140 5.510 -8.304 1.00 94.69 101 ALA A O 1
ATOM 764 N N . GLU A 1 102 ? 1.826 6.932 -10.011 1.00 93.38 102 GLU A N 1
ATOM 765 C CA . GLU A 1 102 ? 1.371 8.036 -9.155 1.00 93.38 102 GLU A CA 1
ATOM 766 C C . GLU A 1 102 ? 0.100 7.689 -8.379 1.00 93.38 102 GLU A C 1
ATOM 768 O O . GLU A 1 102 ? 0.006 7.967 -7.184 1.00 93.38 102 GLU A O 1
ATOM 773 N N . ARG A 1 103 ? -0.872 7.021 -9.016 1.00 95.31 103 ARG A N 1
ATOM 774 C CA . ARG A 1 103 ? -2.068 6.540 -8.304 1.00 95.31 103 ARG A CA 1
ATOM 775 C C . ARG A 1 103 ? -1.703 5.541 -7.211 1.00 95.31 103 ARG A C 1
ATOM 777 O O . ARG A 1 103 ? -2.167 5.687 -6.087 1.00 95.31 103 ARG A O 1
ATOM 784 N N . ALA A 1 104 ? -0.845 4.569 -7.519 1.00 94.56 104 ALA A N 1
ATOM 785 C CA . ALA A 1 104 ? -0.399 3.579 -6.544 1.00 94.56 104 ALA A CA 1
ATOM 786 C C . ALA A 1 104 ? 0.351 4.223 -5.366 1.00 94.56 104 ALA A C 1
ATOM 788 O O . ALA A 1 104 ? 0.130 3.830 -4.220 1.00 94.56 104 ALA A O 1
ATOM 789 N N . ARG A 1 105 ? 1.177 5.243 -5.633 1.00 92.94 105 ARG A N 1
ATOM 790 C CA . ARG A 1 105 ? 1.879 6.028 -4.612 1.00 92.94 105 ARG A CA 1
ATOM 791 C C . ARG A 1 105 ? 0.906 6.762 -3.697 1.00 92.94 105 ARG A C 1
ATOM 793 O O . ARG A 1 1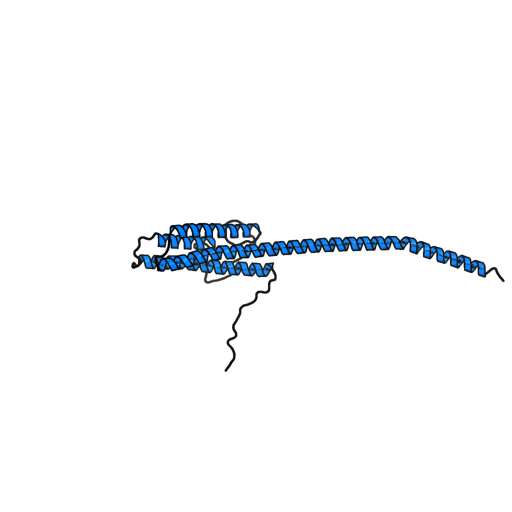05 ? 1.040 6.672 -2.476 1.00 92.94 105 ARG A O 1
ATOM 800 N N . VAL A 1 106 ? -0.076 7.462 -4.266 1.00 89.38 106 VAL A N 1
ATOM 801 C CA . VAL A 1 106 ? -1.113 8.172 -3.499 1.00 89.38 106 VAL A CA 1
ATOM 802 C C . VAL A 1 106 ? -1.921 7.192 -2.651 1.00 89.38 106 VAL A C 1
ATOM 804 O O . VAL A 1 106 ? -2.019 7.392 -1.444 1.00 89.38 106 VAL A O 1
ATOM 807 N N . ASP A 1 107 ? -2.415 6.101 -3.238 1.00 91.81 107 ASP A N 1
ATOM 808 C CA . ASP A 1 107 ? -3.202 5.086 -2.527 1.00 91.81 107 ASP A CA 1
ATOM 809 C C . ASP A 1 107 ? -2.414 4.463 -1.361 1.00 91.81 107 ASP A C 1
ATOM 811 O O . ASP A 1 107 ? -2.942 4.306 -0.257 1.00 91.81 107 ASP A O 1
ATOM 815 N N . ALA A 1 108 ? -1.138 4.128 -1.584 1.00 89.38 108 ALA A N 1
ATOM 816 C CA . ALA A 1 108 ? -0.255 3.581 -0.556 1.00 89.38 108 ALA A CA 1
ATOM 817 C C . ALA A 1 108 ? 0.015 4.588 0.568 1.00 89.38 108 ALA A C 1
ATOM 819 O O . ALA A 1 108 ? -0.088 4.239 1.745 1.00 89.38 108 ALA A O 1
ATOM 820 N N . SER A 1 109 ? 0.306 5.839 0.211 1.00 85.19 109 SER A N 1
ATOM 821 C CA . SER A 1 109 ? 0.564 6.915 1.169 1.00 85.19 109 SER A CA 1
ATOM 822 C C . SER A 1 109 ? -0.672 7.187 2.023 1.00 85.19 109 SER A C 1
ATOM 824 O O . SER A 1 109 ? -0.583 7.205 3.248 1.00 85.19 109 SER A O 1
ATOM 826 N N . THR A 1 110 ? -1.846 7.320 1.400 1.00 86.62 110 THR A N 1
ATOM 827 C CA . THR A 1 110 ? -3.120 7.511 2.102 1.00 86.62 110 THR A CA 1
ATOM 828 C C . THR A 1 110 ? -3.405 6.360 3.059 1.00 86.62 110 THR A C 1
ATOM 830 O O . THR A 1 110 ? -3.699 6.613 4.225 1.00 86.62 110 THR A O 1
ATOM 833 N N . ALA A 1 111 ? -3.255 5.107 2.622 1.00 87.69 111 ALA A N 1
ATOM 834 C CA . ALA A 1 111 ? -3.486 3.955 3.491 1.00 87.69 111 ALA A CA 1
ATOM 835 C C . ALA A 1 111 ? -2.535 3.933 4.703 1.00 87.69 111 ALA A C 1
ATOM 837 O O . ALA A 1 111 ? -2.960 3.607 5.811 1.00 87.69 111 ALA A O 1
ATOM 838 N N . LEU A 1 112 ? -1.263 4.299 4.511 1.00 80.88 112 LEU A N 1
ATOM 839 C CA . LEU A 1 112 ? -0.276 4.385 5.591 1.00 80.88 112 LEU A CA 1
ATOM 840 C C . LEU A 1 112 ? -0.578 5.533 6.566 1.00 80.88 112 LEU A C 1
ATOM 842 O O . LEU A 1 112 ? -0.500 5.331 7.775 1.00 80.88 112 LEU A O 1
ATOM 846 N N . TYR A 1 113 ? -0.965 6.714 6.077 1.00 78.75 113 TYR A N 1
ATOM 847 C CA . TYR A 1 113 ? -1.342 7.838 6.942 1.00 78.75 113 TYR A CA 1
ATOM 848 C C . TYR A 1 113 ? -2.633 7.574 7.722 1.00 78.75 113 TYR A C 1
ATOM 850 O O . TYR A 1 113 ? -2.720 7.913 8.901 1.00 78.75 113 TYR A O 1
ATOM 858 N N . GLU A 1 114 ? -3.628 6.943 7.096 1.00 80.12 114 GLU A N 1
ATOM 859 C CA . GLU A 1 114 ? -4.855 6.532 7.783 1.00 80.12 114 GLU A CA 1
ATOM 860 C C . GLU A 1 114 ? -4.573 5.491 8.870 1.00 80.12 114 GLU A C 1
ATOM 862 O O . GLU A 1 114 ? -5.120 5.592 9.965 1.00 80.12 114 GLU A O 1
ATOM 867 N N . ALA A 1 115 ? -3.671 4.541 8.608 1.00 75.75 115 ALA A N 1
ATOM 868 C CA . ALA A 1 115 ? -3.181 3.615 9.622 1.00 75.75 115 ALA A CA 1
ATOM 869 C C . ALA A 1 115 ? -2.522 4.350 10.806 1.00 75.75 115 ALA A C 1
ATOM 871 O O . ALA A 1 115 ? -2.871 4.086 11.957 1.00 75.75 115 ALA A O 1
ATOM 872 N N . LEU A 1 116 ? -1.625 5.305 10.535 1.00 68.06 116 LEU A N 1
ATOM 873 C CA . LEU A 1 116 ? -0.948 6.088 11.576 1.00 68.06 116 LEU A CA 1
ATOM 874 C C . LEU A 1 116 ? -1.930 6.871 12.458 1.00 68.06 116 LEU A C 1
ATOM 876 O O . LEU A 1 116 ? -1.792 6.859 13.681 1.00 68.06 116 LEU A O 1
ATOM 880 N N . ASN A 1 117 ? -2.938 7.510 11.856 1.00 66.00 117 ASN A N 1
ATOM 881 C CA . ASN A 1 117 ? -3.964 8.258 12.591 1.00 66.00 117 ASN A CA 1
ATOM 882 C C . ASN A 1 117 ? -4.776 7.377 13.554 1.00 66.00 117 ASN A C 1
ATOM 884 O O . ASN A 1 117 ? -5.195 7.853 14.607 1.00 66.00 117 ASN A O 1
ATOM 888 N N . ASP A 1 118 ? -4.950 6.096 13.229 1.00 64.25 118 ASP A N 1
ATOM 889 C CA . ASP A 1 118 ? -5.695 5.132 14.045 1.00 64.25 118 ASP A CA 1
ATOM 890 C C . ASP A 1 118 ? -4.805 4.406 15.078 1.00 64.25 118 ASP A C 1
ATOM 892 O O . ASP A 1 118 ? -5.219 3.425 15.702 1.00 64.25 118 ASP A O 1
ATOM 896 N N . GLY A 1 119 ? -3.574 4.895 15.278 1.00 61.41 119 GLY A N 1
ATOM 897 C CA . GLY A 1 119 ? -2.616 4.371 16.252 1.00 61.41 119 GLY A CA 1
ATOM 898 C C . GLY A 1 119 ? -1.799 3.176 15.758 1.00 61.41 119 GLY A C 1
ATOM 899 O O . GLY A 1 119 ? -1.017 2.619 16.528 1.00 61.41 119 GLY A O 1
ATOM 900 N N . LEU A 1 120 ? -1.933 2.787 14.484 1.00 64.38 120 LEU A N 1
ATOM 901 C CA . LEU A 1 120 ? -1.087 1.768 13.869 1.00 64.38 120 LEU A CA 1
ATOM 902 C C . LEU A 1 120 ? 0.231 2.413 13.426 1.00 64.38 120 LEU A C 1
ATOM 904 O O . LEU A 1 120 ? 0.344 2.949 12.323 1.00 64.38 120 LEU A O 1
ATOM 908 N N . TYR A 1 121 ? 1.244 2.354 14.292 1.00 58.25 121 TYR A N 1
ATOM 909 C CA . TYR A 1 121 ? 2.573 2.855 13.956 1.00 58.25 121 TYR A CA 1
ATOM 910 C C . TYR A 1 121 ? 3.303 1.888 13.022 1.00 58.25 121 TYR A C 1
ATOM 912 O O . TYR A 1 121 ? 3.909 0.903 13.441 1.00 58.25 121 TYR A O 1
ATOM 920 N N . ILE A 1 122 ? 3.244 2.182 11.727 1.00 55.72 122 ILE A N 1
ATOM 921 C CA . ILE A 1 122 ? 4.082 1.546 10.713 1.00 55.72 122 ILE A CA 1
ATOM 922 C C . ILE A 1 122 ? 5.305 2.453 10.561 1.00 55.72 122 ILE A C 1
ATOM 924 O O . ILE A 1 122 ? 5.107 3.636 10.276 1.00 55.72 122 ILE A O 1
ATOM 928 N N . PRO A 1 123 ? 6.550 1.969 10.737 1.00 50.28 123 PRO A N 1
ATOM 929 C CA . PRO A 1 123 ? 7.752 2.774 10.522 1.00 50.28 123 PRO A CA 1
ATOM 930 C C . PRO A 1 123 ? 7.881 3.127 9.032 1.00 50.28 123 PRO A C 1
ATOM 932 O O . PRO A 1 123 ? 8.587 2.475 8.271 1.00 50.28 123 PRO A O 1
ATOM 935 N N . ALA A 1 124 ? 7.119 4.121 8.592 1.00 44.91 124 ALA A N 1
ATOM 936 C CA . ALA A 1 124 ? 6.978 4.505 7.195 1.00 44.91 124 ALA A CA 1
ATOM 937 C C . ALA A 1 124 ? 7.268 5.992 6.969 1.00 44.91 124 ALA A C 1
ATOM 939 O O . ALA A 1 124 ? 7.473 6.388 5.829 1.00 44.91 124 ALA A O 1
ATOM 940 N N . THR A 1 125 ? 7.314 6.817 8.017 1.00 38.03 125 THR A N 1
ATOM 941 C CA . THR A 1 125 ? 7.428 8.272 7.864 1.00 38.03 125 THR A CA 1
ATOM 942 C C . THR A 1 125 ? 8.176 8.905 9.032 1.00 38.03 125 THR A C 1
ATOM 944 O O . THR A 1 125 ? 7.936 8.571 10.193 1.00 38.03 125 THR A O 1
ATOM 947 N N . GLN A 1 126 ? 9.065 9.851 8.734 1.00 35.50 126 GLN A N 1
ATOM 948 C CA . GLN A 1 126 ? 9.731 10.687 9.728 1.00 35.50 126 GLN A CA 1
ATOM 949 C C . GLN A 1 126 ? 8.687 11.493 10.521 1.00 35.50 126 GLN A C 1
ATOM 951 O O . GLN A 1 126 ? 7.982 12.323 9.952 1.00 35.50 126 GLN A O 1
ATOM 956 N N . GLY A 1 127 ? 8.595 11.250 11.831 1.00 33.72 127 GLY A N 1
ATOM 957 C CA . GLY A 1 127 ? 7.766 12.047 12.736 1.00 33.72 127 GLY A CA 1
ATOM 958 C C . GLY A 1 127 ? 7.160 11.273 13.905 1.00 33.72 127 GLY A C 1
ATOM 959 O O . GLY A 1 127 ? 5.948 11.146 13.985 1.00 33.72 127 GLY A O 1
ATOM 960 N N . SER A 1 128 ? 7.971 10.773 14.833 1.00 31.11 128 SER A N 1
ATOM 961 C CA . SER A 1 128 ? 7.744 11.008 16.268 1.00 31.11 128 SER A CA 1
ATOM 962 C C . SER A 1 128 ? 8.866 10.377 17.084 1.00 31.11 128 SER A C 1
ATOM 964 O O . SER A 1 128 ? 9.276 9.234 16.879 1.00 31.11 128 SER A O 1
ATOM 966 N N . ASP A 1 129 ? 9.399 11.183 17.991 1.00 36.25 129 ASP A N 1
ATOM 967 C CA . ASP A 1 129 ? 10.388 10.776 18.967 1.00 36.25 129 ASP A CA 1
ATOM 968 C C . ASP A 1 129 ? 9.810 9.707 19.899 1.00 36.25 129 ASP A C 1
ATOM 970 O O . ASP A 1 129 ? 8.830 9.930 20.606 1.00 36.25 129 ASP A O 1
ATOM 974 N N . GLY A 1 130 ? 10.477 8.554 19.913 1.00 42.09 130 GLY A N 1
ATOM 975 C CA . GLY A 1 130 ? 10.587 7.668 21.065 1.00 42.09 130 GLY A CA 1
ATOM 976 C C . GLY A 1 130 ? 9.288 7.260 21.760 1.00 42.09 130 GLY A C 1
ATOM 977 O O . GLY A 1 130 ? 9.024 7.720 22.867 1.00 42.09 130 GLY A O 1
ATOM 978 N N . ARG A 1 131 ? 8.564 6.286 21.198 1.00 32.94 131 ARG A N 1
ATOM 979 C CA . ARG A 1 131 ? 7.867 5.227 21.955 1.00 32.94 131 ARG A CA 1
ATOM 980 C C . ARG A 1 131 ? 7.455 4.098 21.006 1.00 32.94 131 ARG A C 1
ATOM 982 O O . ARG A 1 131 ? 6.912 4.354 19.946 1.00 32.94 131 ARG A O 1
ATOM 989 N N . GLU A 1 132 ? 7.814 2.877 21.402 1.00 36.09 132 GLU A N 1
ATOM 990 C CA . GLU A 1 132 ? 7.633 1.597 20.696 1.00 36.09 132 GLU A CA 1
ATOM 991 C C . GLU A 1 132 ? 8.115 1.544 19.240 1.00 36.09 132 GLU A C 1
ATOM 993 O O . GLU A 1 132 ? 7.384 1.619 18.256 1.00 36.09 132 GLU A O 1
ATOM 998 N N . ARG A 1 133 ? 9.423 1.325 19.126 1.00 38.81 133 ARG A N 1
ATOM 999 C CA . ARG A 1 133 ? 10.071 0.859 17.909 1.00 38.81 133 ARG A CA 1
ATOM 1000 C C . ARG A 1 133 ? 9.569 -0.566 17.636 1.00 38.81 133 ARG A C 1
ATOM 1002 O O . ARG A 1 133 ? 9.980 -1.498 18.320 1.00 38.81 133 ARG A O 1
ATOM 1009 N N . LEU A 1 134 ? 8.713 -0.754 16.632 1.00 36.81 134 LEU A N 1
ATOM 1010 C CA . LEU A 1 134 ? 8.646 -2.040 15.934 1.00 36.81 134 LEU A CA 1
ATOM 1011 C C . LEU A 1 134 ? 9.983 -2.187 15.202 1.00 36.81 134 LEU A C 1
ATOM 1013 O O . LEU A 1 134 ? 10.142 -1.758 14.060 1.00 36.81 134 LEU A O 1
ATOM 1017 N N . GLU A 1 135 ? 10.990 -2.692 15.915 1.00 34.25 135 GLU A N 1
ATOM 1018 C CA . GLU A 1 135 ? 12.218 -3.171 15.301 1.00 34.25 135 GLU A CA 1
ATOM 1019 C C . GLU A 1 135 ? 11.805 -4.318 14.381 1.00 34.25 135 GLU A C 1
ATOM 1021 O O . GLU A 1 135 ? 11.461 -5.416 14.823 1.00 34.25 135 GLU A O 1
ATOM 1026 N N . PHE A 1 136 ? 11.752 -4.026 13.076 1.00 38.06 136 PHE A N 1
ATOM 1027 C CA . PHE A 1 136 ? 11.853 -5.059 12.055 1.00 38.06 136 PHE A CA 1
ATOM 1028 C C . PHE A 1 136 ? 13.038 -5.923 12.470 1.00 38.06 136 PHE A C 1
ATOM 1030 O O . PHE A 1 136 ? 14.126 -5.382 12.666 1.00 38.06 136 PHE A O 1
ATOM 1037 N N . GLY A 1 137 ? 12.747 -7.194 12.757 1.00 32.31 137 GLY A N 1
ATOM 1038 C CA . GLY A 1 137 ? 13.568 -8.038 13.618 1.00 32.31 137 GLY A CA 1
ATOM 1039 C C . GLY A 1 137 ? 15.048 -8.046 13.257 1.00 32.31 137 GLY A C 1
ATOM 1040 O O . GLY A 1 137 ? 15.425 -7.718 12.135 1.00 32.31 137 GLY A O 1
ATOM 1041 N N . ASP A 1 138 ? 15.867 -8.461 14.223 1.00 34.72 138 ASP A N 1
ATOM 1042 C CA . ASP A 1 138 ? 17.285 -8.777 14.052 1.00 34.72 138 ASP A CA 1
ATOM 1043 C C . ASP A 1 138 ? 17.492 -9.768 12.890 1.00 34.72 138 ASP A C 1
ATOM 1045 O O . ASP A 1 138 ? 17.588 -10.980 13.073 1.00 34.72 138 ASP A O 1
ATOM 1049 N N . TYR A 1 139 ? 17.547 -9.248 11.667 1.00 37.00 139 TYR A N 1
ATOM 1050 C CA . TYR A 1 139 ? 17.969 -9.956 10.473 1.00 37.00 139 TYR A CA 1
ATOM 1051 C C . TYR A 1 139 ? 19.390 -9.476 10.163 1.00 37.00 139 TYR A C 1
ATOM 1053 O O . TYR A 1 139 ? 19.567 -8.418 9.551 1.00 37.00 139 TYR A O 1
ATOM 1061 N N . PRO A 1 140 ? 20.424 -10.210 10.620 1.00 36.19 140 PRO A N 1
ATOM 1062 C CA . PRO A 1 140 ? 21.821 -9.784 10.527 1.00 36.19 140 PRO A CA 1
ATOM 1063 C C . PRO A 1 140 ? 22.348 -9.657 9.087 1.00 36.19 140 PRO A C 1
ATOM 1065 O O . PRO A 1 140 ? 23.377 -9.016 8.888 1.00 36.19 140 PRO A O 1
ATOM 1068 N N . ASP A 1 141 ? 21.620 -10.173 8.093 1.00 38.56 141 ASP A N 1
ATOM 1069 C CA . ASP A 1 141 ? 21.995 -10.130 6.672 1.00 38.56 141 ASP A CA 1
ATOM 1070 C C . ASP A 1 141 ? 21.430 -8.926 5.893 1.00 38.56 141 ASP A C 1
ATOM 1072 O O . ASP A 1 141 ? 21.690 -8.797 4.702 1.00 38.56 141 ASP A O 1
ATOM 1076 N N . LEU A 1 142 ? 20.673 -8.023 6.533 1.00 40.12 142 LEU A N 1
ATOM 1077 C CA . LEU A 1 142 ? 20.055 -6.852 5.878 1.00 40.12 142 LEU A CA 1
ATOM 1078 C C . LEU A 1 142 ? 20.763 -5.522 6.192 1.00 40.12 142 LEU A C 1
ATOM 1080 O O . LEU A 1 142 ? 20.182 -4.447 6.051 1.00 40.12 142 LEU A O 1
ATOM 1084 N N . ARG A 1 143 ? 22.038 -5.572 6.594 1.00 39.09 143 ARG A N 1
ATOM 1085 C CA . ARG A 1 143 ? 22.922 -4.393 6.614 1.00 39.09 143 ARG A CA 1
ATOM 1086 C C . ARG A 1 143 ? 23.487 -4.112 5.216 1.00 39.09 143 ARG A C 1
ATOM 1088 O O . ARG A 1 143 ? 24.696 -3.989 5.053 1.00 39.09 143 ARG A O 1
ATOM 1095 N N . ASP A 1 144 ? 22.612 -3.972 4.229 1.00 41.66 144 ASP A N 1
ATOM 1096 C CA . ASP A 1 144 ? 22.970 -3.224 3.028 1.00 41.66 144 ASP A CA 1
ATOM 1097 C C . ASP A 1 144 ? 22.884 -1.742 3.414 1.00 41.66 144 ASP A C 1
ATOM 1099 O O . ASP A 1 144 ? 21.796 -1.215 3.598 1.00 41.66 144 ASP A O 1
ATOM 1103 N N . ASP A 1 145 ? 24.056 -1.154 3.675 1.00 44.81 145 ASP A N 1
ATOM 1104 C CA . ASP A 1 145 ? 24.375 0.271 3.856 1.00 44.81 145 ASP A CA 1
ATOM 1105 C C . ASP A 1 145 ? 23.398 1.132 4.712 1.00 44.81 145 ASP A C 1
ATOM 1107 O O . ASP A 1 145 ? 22.255 1.366 4.331 1.00 44.81 145 ASP A O 1
ATOM 1111 N N . PRO A 1 146 ? 23.818 1.726 5.850 1.00 42.47 146 PRO A N 1
ATOM 1112 C CA . PRO A 1 146 ? 22.994 2.697 6.587 1.00 42.47 146 PRO A CA 1
ATOM 1113 C C . PRO A 1 146 ? 22.566 3.932 5.766 1.00 42.47 146 PRO A C 1
ATOM 1115 O O . PRO A 1 146 ? 21.680 4.659 6.220 1.00 42.47 146 PRO A O 1
ATOM 1118 N N . ALA A 1 147 ? 23.167 4.173 4.594 1.00 42.66 147 ALA A N 1
ATOM 1119 C CA . ALA A 1 147 ? 22.722 5.174 3.624 1.00 42.66 147 ALA A CA 1
ATOM 1120 C C . ALA A 1 147 ? 21.510 4.730 2.778 1.00 42.66 147 ALA A C 1
ATOM 1122 O O . ALA A 1 147 ? 20.865 5.559 2.131 1.00 42.66 147 ALA A O 1
ATOM 1123 N N . ASP A 1 148 ? 21.174 3.440 2.770 1.00 45.25 148 ASP A N 1
ATOM 1124 C CA . ASP A 1 148 ? 20.116 2.887 1.944 1.00 45.25 148 ASP A CA 1
ATOM 1125 C C . ASP A 1 148 ? 18.795 2.872 2.731 1.00 45.25 148 ASP A C 1
ATOM 1127 O O . ASP A 1 148 ? 18.504 1.967 3.509 1.00 45.25 148 ASP A O 1
ATOM 1131 N N . SER A 1 149 ? 18.024 3.955 2.570 1.00 43.44 149 SER A N 1
ATOM 1132 C CA . SER A 1 149 ? 16.762 4.254 3.266 1.00 43.44 149 SER A CA 1
ATOM 1133 C C . SER A 1 149 ? 15.970 3.024 3.733 1.00 43.44 149 SER A C 1
ATOM 1135 O O . SER A 1 149 ? 15.539 2.196 2.928 1.00 43.44 149 SER A O 1
ATOM 1137 N N . LYS A 1 150 ? 15.702 2.966 5.044 1.00 54.38 150 LYS A N 1
ATOM 1138 C CA . LYS A 1 150 ? 14.916 1.922 5.735 1.00 54.38 150 LYS A CA 1
ATOM 1139 C C . LYS A 1 150 ? 13.410 1.948 5.418 1.00 54.38 150 LYS A C 1
ATOM 1141 O O . LYS A 1 150 ? 12.649 1.212 6.040 1.00 54.38 150 LYS A O 1
ATOM 1146 N N . TRP A 1 151 ? 12.963 2.816 4.513 1.00 70.00 151 TRP A N 1
ATOM 1147 C CA . TRP A 1 151 ? 11.554 3.167 4.359 1.00 70.00 151 TRP A CA 1
ATOM 1148 C C . TRP A 1 151 ? 10.905 2.414 3.199 1.00 70.00 151 TRP A C 1
ATOM 1150 O O . TRP A 1 151 ? 11.434 2.371 2.089 1.00 70.00 151 TRP A O 1
ATOM 1160 N N . VAL A 1 152 ? 9.731 1.832 3.466 1.00 79.81 152 VAL A N 1
ATOM 1161 C CA . VAL A 1 152 ? 8.942 1.090 2.472 1.00 79.81 152 VAL A CA 1
ATOM 1162 C C . VAL A 1 152 ? 8.660 1.939 1.234 1.00 79.81 152 VAL A C 1
ATOM 1164 O O . VAL A 1 152 ? 8.882 1.463 0.126 1.00 79.81 152 VAL A O 1
ATOM 1167 N N . LEU A 1 153 ? 8.203 3.183 1.405 1.00 83.81 153 LEU A N 1
ATOM 1168 C CA . LEU A 1 153 ? 7.840 4.048 0.280 1.00 83.81 153 LEU A CA 1
ATOM 1169 C C . LEU A 1 153 ? 9.059 4.365 -0.592 1.00 83.81 153 LEU A C 1
ATOM 1171 O O . LEU A 1 153 ? 8.995 4.143 -1.795 1.00 83.81 153 LEU A O 1
ATOM 1175 N N . ASP A 1 154 ? 10.197 4.719 0.007 1.00 82.75 154 ASP A N 1
ATOM 1176 C CA . ASP A 1 154 ? 11.442 4.996 -0.720 1.00 82.75 154 ASP A CA 1
ATOM 1177 C C . ASP A 1 154 ? 11.887 3.823 -1.603 1.00 82.75 154 ASP A C 1
ATOM 1179 O O . ASP A 1 154 ? 12.355 4.027 -2.721 1.00 82.75 154 ASP A O 1
ATOM 1183 N N . LYS A 1 155 ? 11.759 2.571 -1.137 1.00 86.75 155 LYS A N 1
ATOM 1184 C CA . LYS A 1 155 ? 12.131 1.406 -1.962 1.00 86.75 155 LYS A CA 1
ATOM 1185 C C . LYS A 1 155 ? 11.217 1.266 -3.183 1.00 86.75 155 LYS A C 1
ATOM 1187 O O . LYS A 1 155 ? 11.692 0.897 -4.257 1.00 86.75 155 LYS A O 1
ATOM 1192 N N . PHE A 1 156 ? 9.933 1.580 -3.035 1.00 92.00 156 PHE A N 1
ATOM 1193 C CA . PHE A 1 156 ? 8.966 1.584 -4.132 1.00 92.00 156 PHE A CA 1
ATOM 1194 C C . PHE A 1 156 ? 9.157 2.770 -5.086 1.00 92.00 156 PHE A C 1
ATOM 1196 O O . PHE A 1 156 ? 9.041 2.598 -6.301 1.00 92.00 156 PHE A O 1
ATOM 1203 N N . GLU A 1 157 ? 9.502 3.944 -4.563 1.00 91.00 157 GLU A N 1
ATOM 1204 C CA . GLU A 1 157 ? 9.836 5.131 -5.353 1.00 91.00 157 GLU A CA 1
ATOM 1205 C C . GLU A 1 157 ? 11.109 4.895 -6.169 1.00 91.00 157 GLU A C 1
ATOM 1207 O O . GLU A 1 157 ? 11.047 4.981 -7.391 1.00 91.00 157 GLU A O 1
ATOM 1212 N N . LYS A 1 158 ? 12.201 4.424 -5.550 1.00 91.56 158 LYS A N 1
ATOM 1213 C CA . LYS A 1 158 ? 13.439 4.047 -6.263 1.00 91.56 158 LYS A CA 1
ATOM 1214 C C . LYS A 1 158 ? 13.187 3.017 -7.371 1.00 91.56 158 LYS A C 1
ATOM 1216 O O . LYS A 1 158 ? 13.749 3.113 -8.456 1.00 91.56 158 LYS A O 1
ATOM 1221 N N . ALA A 1 159 ? 12.330 2.023 -7.125 1.00 94.69 159 ALA A N 1
ATOM 1222 C CA . ALA A 1 159 ? 11.955 1.045 -8.149 1.00 94.69 159 ALA A CA 1
ATOM 1223 C C . ALA A 1 159 ? 11.132 1.664 -9.290 1.00 94.69 159 ALA A C 1
ATOM 1225 O O . ALA A 1 159 ? 11.289 1.270 -10.445 1.00 94.69 159 ALA A O 1
ATOM 1226 N N . THR A 1 160 ? 10.269 2.630 -8.977 1.00 96.31 160 THR A N 1
ATOM 1227 C CA . THR A 1 160 ? 9.488 3.381 -9.969 1.00 96.31 160 THR A CA 1
ATOM 1228 C C . THR A 1 160 ? 10.400 4.264 -10.823 1.00 96.31 160 THR A C 1
ATOM 1230 O O . THR A 1 160 ? 10.290 4.247 -12.047 1.00 96.31 160 THR A O 1
ATOM 1233 N N . GLU A 1 161 ? 11.329 4.983 -10.194 1.00 94.50 161 GLU A N 1
ATOM 1234 C CA . GLU A 1 161 ? 12.337 5.819 -10.853 1.00 94.50 161 GLU A CA 1
ATOM 1235 C C . GLU A 1 161 ? 13.234 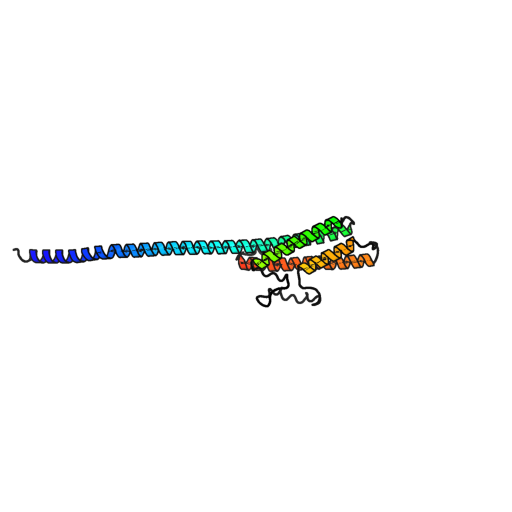4.998 -11.778 1.00 94.50 161 GLU A C 1
ATOM 1237 O O . GLU A 1 161 ? 13.404 5.365 -12.938 1.00 94.50 161 GLU A O 1
ATOM 1242 N N . ALA A 1 162 ? 13.738 3.851 -11.311 1.00 94.94 162 ALA A N 1
ATOM 1243 C CA . ALA A 1 162 ? 14.564 2.967 -12.129 1.00 94.94 162 ALA A CA 1
ATOM 1244 C C . ALA A 1 162 ? 13.805 2.447 -13.364 1.00 94.94 162 ALA A C 1
ATOM 1246 O O . ALA A 1 162 ? 14.346 2.433 -14.468 1.00 94.94 162 ALA A O 1
ATOM 1247 N N . LEU A 1 163 ? 12.525 2.082 -13.209 1.00 95.69 163 LEU A N 1
ATOM 1248 C CA . LEU A 1 163 ? 11.688 1.689 -14.345 1.00 95.69 163 LEU A CA 1
ATOM 1249 C C . LEU A 1 163 ? 11.480 2.845 -15.331 1.00 95.69 163 LEU A C 1
ATOM 1251 O O . LEU A 1 163 ? 11.596 2.613 -16.532 1.00 95.69 163 LEU A O 1
ATOM 1255 N N . ASN A 1 164 ? 11.202 4.063 -14.850 1.00 94.44 164 ASN A N 1
ATOM 1256 C CA . ASN A 1 164 ? 11.071 5.256 -15.699 1.00 94.44 164 ASN A CA 1
ATOM 1257 C C . ASN A 1 164 ? 12.359 5.529 -16.480 1.00 94.44 164 ASN A C 1
ATOM 1259 O O . ASN A 1 164 ? 12.310 5.633 -17.702 1.00 94.44 164 ASN A O 1
ATOM 1263 N N . ALA A 1 165 ? 13.508 5.537 -15.802 1.00 92.56 165 ALA A N 1
ATOM 1264 C CA . ALA A 1 165 ? 14.809 5.731 -16.436 1.00 92.56 165 ALA A CA 1
ATOM 1265 C C . ALA A 1 165 ? 15.079 4.687 -17.531 1.00 92.56 165 ALA A C 1
ATOM 1267 O O . ALA A 1 165 ? 15.646 5.003 -18.572 1.00 92.56 165 ALA A O 1
ATOM 1268 N N . MET A 1 166 ? 14.636 3.448 -17.318 1.00 93.19 166 MET A N 1
ATOM 1269 C CA . MET A 1 166 ? 14.762 2.375 -18.296 1.00 93.19 166 MET A CA 1
ATOM 1270 C C . MET A 1 166 ? 13.797 2.518 -19.486 1.00 93.19 166 MET A C 1
ATOM 1272 O O . MET A 1 166 ? 14.177 2.195 -20.607 1.00 93.19 166 MET A O 1
ATOM 1276 N N . MET A 1 167 ? 12.574 3.015 -19.274 1.00 92.50 167 MET A N 1
ATOM 1277 C CA . MET A 1 167 ? 11.608 3.304 -20.349 1.00 92.50 167 MET A CA 1
ATOM 1278 C C . MET A 1 167 ? 12.009 4.491 -21.224 1.00 92.50 167 MET A C 1
ATOM 1280 O O . MET A 1 167 ? 11.697 4.504 -22.410 1.00 92.50 167 MET A O 1
ATOM 1284 N N . GLU A 1 168 ? 12.655 5.489 -20.628 1.00 91.06 168 GLU A N 1
ATOM 1285 C CA . GLU A 1 168 ? 13.105 6.713 -21.300 1.00 91.06 168 GLU A CA 1
ATOM 1286 C C . GLU A 1 168 ? 14.510 6.571 -21.901 1.00 91.06 168 GLU A C 1
ATOM 1288 O O . GLU A 1 168 ? 15.015 7.495 -22.534 1.00 91.06 168 GLU A O 1
ATOM 1293 N N . SER A 1 169 ? 15.162 5.425 -21.693 1.00 90.00 169 SER A N 1
ATOM 1294 C CA . SER A 1 169 ? 16.518 5.190 -22.166 1.00 90.00 169 SER A CA 1
ATOM 1295 C C . SER A 1 169 ? 16.556 5.006 -23.684 1.00 90.00 169 SER A C 1
ATOM 1297 O O . SER A 1 169 ? 15.956 4.078 -24.220 1.00 90.00 169 SER A O 1
ATOM 1299 N N . ASP A 1 170 ? 17.360 5.825 -24.362 1.00 87.88 170 ASP A N 1
ATOM 1300 C CA . ASP A 1 170 ? 17.705 5.651 -25.783 1.00 87.88 170 ASP A CA 1
ATOM 1301 C C . ASP A 1 170 ? 18.820 4.605 -26.003 1.00 87.88 170 ASP A C 1
ATOM 1303 O O . ASP A 1 170 ? 19.355 4.455 -27.104 1.00 87.88 170 ASP A O 1
ATOM 1307 N N . VAL A 1 171 ? 19.231 3.903 -24.943 1.00 87.19 171 VAL A N 1
ATOM 1308 C CA . VAL A 1 171 ? 20.309 2.916 -24.994 1.00 87.19 171 VAL A CA 1
ATOM 1309 C C . VAL A 1 171 ? 19.847 1.679 -25.765 1.00 87.19 171 VAL A C 1
ATOM 1311 O O . VAL A 1 171 ? 18.777 1.129 -25.510 1.00 87.19 171 VAL A O 1
ATOM 1314 N N . ASP A 1 172 ? 20.681 1.198 -26.692 1.00 85.94 172 ASP A N 1
ATOM 1315 C CA . ASP A 1 172 ? 20.387 -0.030 -27.430 1.00 85.94 172 ASP A CA 1
ATOM 1316 C C . ASP A 1 172 ? 20.286 -1.225 -26.471 1.00 85.94 172 ASP A C 1
ATOM 1318 O O . ASP A 1 172 ? 21.212 -1.508 -25.706 1.00 85.94 172 ASP A O 1
ATOM 1322 N N . THR A 1 173 ? 19.180 -1.962 -26.577 1.00 85.94 173 THR A N 1
ATOM 1323 C CA . THR A 1 173 ? 18.884 -3.189 -25.827 1.00 85.94 173 THR A CA 1
ATOM 1324 C C . THR A 1 173 ? 19.963 -4.274 -25.918 1.00 85.94 173 THR A C 1
ATOM 1326 O O . THR A 1 173 ? 20.017 -5.157 -25.064 1.00 85.94 173 THR A O 1
ATOM 1329 N N . SER A 1 174 ? 20.823 -4.225 -26.941 1.00 86.62 174 SER A N 1
ATOM 1330 C CA . SER A 1 174 ? 21.942 -5.158 -27.113 1.00 86.62 174 SER A CA 1
ATOM 1331 C C . SER A 1 174 ? 23.242 -4.732 -26.413 1.00 86.62 174 SER A C 1
ATOM 1333 O O . SER A 1 174 ? 24.193 -5.511 -26.362 1.00 86.62 174 SER A O 1
ATOM 1335 N N . SER A 1 175 ? 23.297 -3.510 -25.877 1.00 90.94 175 SER A N 1
ATOM 1336 C CA . SER A 1 175 ? 24.512 -2.928 -25.301 1.00 90.94 175 SER A CA 1
ATOM 1337 C C . SER A 1 175 ? 24.755 -3.341 -23.847 1.00 90.94 175 SER A C 1
ATOM 1339 O O . SER A 1 175 ? 23.820 -3.573 -23.079 1.00 90.94 175 SER A O 1
ATOM 1341 N N . ASP A 1 176 ? 26.026 -3.339 -23.433 1.00 93.94 176 ASP A N 1
ATOM 1342 C CA . ASP A 1 176 ? 26.413 -3.580 -22.036 1.00 93.94 176 ASP A CA 1
ATOM 1343 C C . ASP A 1 176 ? 25.756 -2.569 -21.078 1.00 93.94 176 ASP A C 1
ATOM 1345 O O . ASP A 1 176 ? 25.318 -2.936 -19.990 1.00 93.94 176 ASP A O 1
ATOM 1349 N N . ALA A 1 177 ? 25.588 -1.316 -21.516 1.00 91.31 177 ALA A N 1
ATOM 1350 C CA . ALA A 1 177 ? 24.907 -0.277 -20.745 1.00 91.31 177 ALA A CA 1
ATOM 1351 C C . ALA A 1 177 ? 23.429 -0.616 -20.475 1.00 91.31 177 ALA A C 1
ATOM 1353 O O . ALA A 1 177 ? 22.925 -0.362 -19.380 1.00 91.31 177 ALA A O 1
ATOM 1354 N N . TRP A 1 178 ? 22.732 -1.233 -21.437 1.00 91.31 178 TRP A N 1
ATOM 1355 C CA . TRP A 1 178 ? 21.367 -1.717 -21.220 1.00 91.31 178 TRP A CA 1
ATOM 1356 C C . TRP A 1 178 ? 21.325 -2.884 -20.235 1.00 91.31 178 TRP A C 1
ATOM 1358 O O . TRP A 1 178 ? 20.438 -2.945 -19.382 1.00 91.31 178 TRP A O 1
ATOM 1368 N N . VAL A 1 179 ? 22.291 -3.802 -20.318 1.00 92.12 179 VAL A N 1
ATOM 1369 C CA . VAL A 1 179 ? 22.397 -4.929 -19.382 1.00 92.12 179 VAL A CA 1
ATOM 1370 C C . VAL A 1 179 ? 22.616 -4.428 -17.954 1.00 92.12 179 VAL A C 1
ATOM 1372 O O . VAL A 1 179 ? 21.950 -4.906 -17.033 1.00 92.12 179 VAL A O 1
ATOM 1375 N N . GLU A 1 180 ? 23.497 -3.446 -17.758 1.00 93.31 180 GLU A N 1
ATOM 1376 C CA . GLU A 1 180 ? 23.722 -2.818 -16.453 1.00 93.31 180 GLU A CA 1
ATOM 1377 C C . GLU A 1 180 ? 22.451 -2.148 -15.921 1.00 93.31 180 GLU A C 1
ATOM 1379 O O . GLU A 1 180 ? 22.040 -2.430 -14.792 1.00 93.31 180 GLU A O 1
ATOM 1384 N N . LEU A 1 181 ? 21.772 -1.348 -16.751 1.00 93.25 181 LEU A N 1
ATOM 1385 C CA . LEU A 1 181 ? 20.513 -0.688 -16.396 1.00 93.25 181 LEU A CA 1
ATOM 1386 C C . LEU A 1 181 ? 19.406 -1.694 -16.039 1.00 93.25 181 LEU A C 1
ATOM 1388 O O . LEU A 1 181 ? 18.669 -1.502 -15.069 1.00 93.25 181 LEU A O 1
ATOM 1392 N N . TRP A 1 182 ? 19.311 -2.803 -16.778 1.00 94.50 182 TRP A N 1
ATOM 1393 C CA . TRP A 1 182 ? 18.373 -3.890 -16.501 1.00 94.50 182 TRP A CA 1
ATOM 1394 C C . TRP A 1 182 ? 18.653 -4.552 -15.148 1.00 94.50 182 TRP A C 1
ATOM 1396 O O . TRP A 1 182 ? 17.733 -4.794 -14.361 1.00 94.50 182 TRP A O 1
ATOM 1406 N N . VAL A 1 183 ? 19.922 -4.867 -14.864 1.00 94.06 183 VAL A N 1
ATOM 1407 C CA . VAL A 1 183 ? 20.344 -5.488 -13.599 1.00 94.06 183 VAL A CA 1
ATOM 1408 C C . VAL A 1 183 ? 20.075 -4.558 -12.418 1.00 94.06 183 VAL A C 1
ATOM 1410 O O . VAL A 1 183 ? 19.577 -5.016 -11.386 1.00 94.06 183 VAL A O 1
ATOM 1413 N N . ASP A 1 184 ? 20.363 -3.269 -12.575 1.00 93.44 184 ASP A N 1
ATOM 1414 C CA . ASP A 1 184 ? 20.127 -2.246 -11.561 1.00 93.44 184 ASP A CA 1
ATOM 1415 C C . ASP A 1 184 ? 18.628 -2.071 -11.266 1.00 93.44 184 ASP A C 1
ATOM 1417 O O . ASP A 1 184 ? 18.180 -2.244 -10.128 1.00 93.44 184 ASP A O 1
ATOM 1421 N N . THR A 1 185 ? 17.817 -1.903 -12.314 1.00 94.50 185 THR A N 1
ATOM 1422 C CA . THR A 1 185 ? 16.352 -1.812 -12.212 1.00 94.50 185 THR A CA 1
ATOM 1423 C C . THR A 1 185 ? 15.759 -3.049 -11.544 1.00 94.50 185 THR A C 1
ATOM 1425 O O . THR A 1 185 ? 14.928 -2.952 -10.634 1.00 94.50 185 THR A O 1
ATOM 1428 N N . ARG A 1 186 ? 16.229 -4.244 -11.928 1.00 94.94 186 ARG A N 1
ATOM 1429 C CA . ARG A 1 186 ? 15.813 -5.502 -11.298 1.00 94.94 186 ARG A CA 1
ATOM 1430 C C . ARG A 1 186 ? 16.119 -5.513 -9.803 1.00 94.94 186 ARG A C 1
ATOM 1432 O O . ARG A 1 186 ? 15.299 -6.008 -9.027 1.00 94.94 186 ARG A O 1
ATOM 1439 N N . ARG A 1 187 ? 17.285 -5.002 -9.393 1.00 92.50 187 ARG A N 1
ATOM 1440 C CA . ARG A 1 187 ? 17.681 -4.925 -7.980 1.00 92.50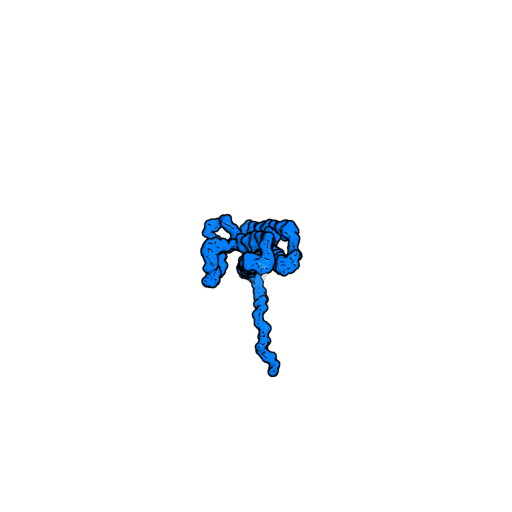 187 ARG A CA 1
ATOM 1441 C C . ARG A 1 187 ? 16.689 -4.074 -7.192 1.00 92.50 187 ARG A C 1
ATOM 1443 O O . ARG A 1 187 ? 16.225 -4.520 -6.144 1.00 92.50 187 ARG A O 1
ATOM 1450 N N . HIS A 1 188 ? 16.306 -2.912 -7.717 1.00 91.88 188 HIS A N 1
ATOM 1451 C CA . HIS A 1 188 ? 15.334 -2.032 -7.067 1.00 91.88 188 HIS A CA 1
ATOM 1452 C C . HIS A 1 188 ? 13.936 -2.656 -6.971 1.00 91.88 188 HIS A C 1
ATOM 1454 O O . HIS A 1 188 ? 13.358 -2.674 -5.883 1.00 91.88 188 HIS A O 1
ATOM 1460 N N . VAL A 1 189 ? 13.425 -3.261 -8.049 1.00 92.94 189 VAL A N 1
ATOM 1461 C CA . VAL A 1 189 ? 12.120 -3.955 -8.034 1.00 92.94 189 VAL A CA 1
ATOM 1462 C C . VAL A 1 189 ? 12.108 -5.109 -7.023 1.00 92.94 189 VAL A C 1
ATOM 1464 O O . VAL A 1 189 ? 11.156 -5.260 -6.259 1.00 92.94 189 VAL A O 1
ATOM 1467 N N . LEU A 1 190 ? 13.180 -5.908 -6.960 1.00 89.38 190 LEU A N 1
ATOM 1468 C CA . LEU A 1 190 ? 13.298 -6.983 -5.969 1.00 89.38 190 LEU A CA 1
ATOM 1469 C C . LEU A 1 190 ? 13.400 -6.450 -4.535 1.00 89.38 190 LEU A C 1
ATOM 1471 O O . LEU A 1 190 ? 12.845 -7.062 -3.622 1.00 89.38 190 LEU A O 1
ATOM 1475 N N . SER A 1 191 ? 14.090 -5.327 -4.330 1.00 85.94 191 SER A N 1
ATOM 1476 C CA . SER A 1 191 ? 14.184 -4.673 -3.024 1.00 85.94 191 SER A CA 1
ATOM 1477 C C . SER A 1 191 ? 12.807 -4.206 -2.537 1.00 85.94 191 SER A C 1
ATOM 1479 O O . SER A 1 191 ? 12.422 -4.534 -1.414 1.00 85.94 191 SER A O 1
ATOM 1481 N N . ALA A 1 192 ? 12.018 -3.554 -3.400 1.00 88.00 192 ALA A N 1
ATOM 1482 C CA . ALA A 1 192 ? 10.639 -3.161 -3.100 1.00 88.00 192 ALA A CA 1
ATOM 1483 C C . ALA A 1 192 ? 9.752 -4.372 -2.755 1.00 88.00 192 ALA A C 1
ATOM 1485 O O . ALA A 1 192 ? 9.049 -4.366 -1.741 1.00 88.00 192 ALA A O 1
ATOM 1486 N N . HIS A 1 193 ? 9.845 -5.452 -3.539 1.00 90.06 193 HIS A N 1
ATOM 1487 C CA . HIS A 1 193 ? 9.084 -6.680 -3.299 1.00 90.06 193 HIS A CA 1
ATOM 1488 C C . HIS A 1 193 ? 9.386 -7.312 -1.931 1.00 90.06 193 HIS A C 1
ATOM 1490 O O . HIS A 1 193 ? 8.465 -7.682 -1.197 1.00 90.06 193 HIS A O 1
ATOM 1496 N N . ARG A 1 194 ? 10.673 -7.421 -1.569 1.00 86.06 194 ARG A N 1
ATOM 1497 C CA . ARG A 1 194 ? 11.101 -7.928 -0.252 1.00 86.06 194 ARG A CA 1
ATOM 1498 C C . ARG A 1 194 ? 10.576 -7.040 0.870 1.00 86.06 194 ARG A C 1
ATOM 1500 O O . ARG A 1 194 ? 9.941 -7.538 1.792 1.00 86.06 194 ARG A O 1
ATOM 1507 N N . CYS A 1 195 ? 10.725 -5.727 0.721 1.00 84.75 195 CYS A N 1
ATOM 1508 C CA . CYS A 1 195 ? 10.252 -4.753 1.697 1.00 84.75 195 CYS A CA 1
ATOM 1509 C C . CYS A 1 195 ? 8.731 -4.860 1.939 1.00 84.75 195 CYS A C 1
ATOM 1511 O O . CYS A 1 195 ? 8.265 -4.817 3.078 1.00 84.75 195 CYS A O 1
ATOM 1513 N N . ARG A 1 196 ? 7.937 -5.105 0.885 1.00 88.38 196 ARG A N 1
ATOM 1514 C CA . ARG A 1 196 ? 6.501 -5.405 1.020 1.00 88.38 196 ARG A CA 1
ATOM 1515 C C . ARG A 1 196 ? 6.240 -6.699 1.782 1.00 88.38 196 ARG A C 1
ATOM 1517 O O . ARG A 1 196 ? 5.288 -6.752 2.561 1.00 88.38 196 ARG A O 1
ATOM 1524 N N . ALA A 1 197 ? 7.003 -7.755 1.507 1.00 83.50 197 ALA A N 1
ATOM 1525 C CA . ALA A 1 197 ? 6.843 -9.032 2.194 1.00 83.50 197 ALA A CA 1
ATOM 1526 C C . ALA A 1 197 ? 7.082 -8.866 3.703 1.00 83.50 197 ALA A C 1
ATOM 1528 O O . ALA A 1 197 ? 6.238 -9.293 4.494 1.00 83.50 197 ALA A O 1
ATOM 1529 N N . ASP A 1 198 ? 8.140 -8.146 4.079 1.00 80.25 198 ASP A N 1
ATOM 1530 C CA . ASP A 1 198 ? 8.477 -7.840 5.473 1.00 80.25 198 ASP A CA 1
ATOM 1531 C C . ASP A 1 198 ? 7.390 -6.993 6.144 1.00 80.25 198 ASP A C 1
ATOM 1533 O O . ASP A 1 198 ? 6.910 -7.335 7.228 1.00 80.25 198 ASP A O 1
ATOM 1537 N N . LEU A 1 199 ? 6.915 -5.940 5.466 1.00 81.81 199 LEU A N 1
ATOM 1538 C CA . LEU A 1 199 ? 5.792 -5.131 5.941 1.00 81.81 199 LEU A CA 1
ATOM 1539 C C . LEU A 1 199 ? 4.530 -5.980 6.128 1.00 81.81 199 LEU A C 1
ATOM 1541 O O . LEU A 1 199 ? 3.874 -5.901 7.164 1.00 81.81 199 LEU A O 1
ATOM 1545 N N . SER A 1 200 ? 4.175 -6.811 5.146 1.00 84.75 200 SER A N 1
ATOM 1546 C CA . SER A 1 200 ? 2.999 -7.676 5.241 1.00 84.75 200 SER A CA 1
ATOM 1547 C C . SER A 1 200 ? 3.124 -8.662 6.399 1.00 84.75 200 SER A C 1
ATOM 1549 O O . SER A 1 200 ? 2.108 -8.987 7.008 1.00 84.75 200 SER A O 1
ATOM 1551 N N . HIS A 1 201 ? 4.324 -9.164 6.680 1.00 79.69 201 HIS A N 1
ATOM 1552 C CA . HIS A 1 201 ? 4.560 -10.067 7.797 1.00 79.69 201 HIS A CA 1
ATOM 1553 C C . HIS A 1 201 ? 4.407 -9.343 9.142 1.00 79.69 201 HIS A C 1
ATOM 1555 O O . HIS A 1 201 ? 3.678 -9.820 10.009 1.00 79.69 201 HIS A O 1
ATOM 1561 N N . ALA A 1 202 ? 5.003 -8.155 9.288 1.00 76.94 202 ALA A N 1
ATOM 1562 C CA . ALA A 1 202 ? 4.866 -7.325 10.486 1.00 76.94 202 ALA A CA 1
ATOM 1563 C C . ALA A 1 202 ? 3.401 -6.947 10.764 1.00 76.94 202 ALA A C 1
ATOM 1565 O O . ALA A 1 202 ? 2.913 -7.080 11.886 1.00 76.94 202 ALA A O 1
ATOM 1566 N N . LEU A 1 203 ? 2.673 -6.552 9.719 1.00 81.88 203 LEU A N 1
ATOM 1567 C CA . LEU A 1 203 ? 1.252 -6.229 9.794 1.00 81.88 203 LEU A CA 1
ATOM 1568 C C . LEU A 1 203 ? 0.388 -7.430 10.203 1.00 81.88 203 LEU A C 1
ATOM 1570 O O . LEU A 1 203 ? -0.568 -7.266 10.956 1.00 81.88 203 LEU A O 1
ATOM 1574 N N . MET A 1 204 ? 0.717 -8.638 9.737 1.00 81.12 204 MET A N 1
ATOM 1575 C CA . MET A 1 204 ? -0.008 -9.848 10.136 1.00 81.12 204 MET A CA 1
ATOM 1576 C C . MET A 1 204 ? 0.231 -10.217 11.598 1.00 81.12 204 MET A C 1
ATOM 1578 O O . MET A 1 204 ? -0.742 -10.503 12.287 1.00 81.12 204 MET A O 1
ATOM 1582 N N . ARG A 1 205 ? 1.471 -10.114 12.098 1.00 76.62 205 ARG A N 1
ATOM 1583 C CA . ARG A 1 205 ? 1.743 -10.297 13.537 1.00 76.62 205 ARG A CA 1
ATOM 1584 C C . ARG A 1 205 ? 0.936 -9.322 14.392 1.00 76.62 205 ARG A C 1
ATOM 1586 O O . ARG A 1 205 ? 0.431 -9.683 15.444 1.00 76.62 205 ARG A O 1
ATOM 1593 N N . HIS A 1 206 ? 0.781 -8.081 13.933 1.00 74.00 206 HIS A N 1
ATOM 1594 C CA . HIS A 1 206 ? -0.027 -7.097 14.647 1.00 74.00 206 HIS A CA 1
ATOM 1595 C C . HIS A 1 206 ? -1.520 -7.471 14.685 1.00 74.00 206 HIS A C 1
ATOM 1597 O O . HIS A 1 206 ? -2.171 -7.311 15.715 1.00 74.00 206 HIS A O 1
ATOM 1603 N N . VAL A 1 207 ? -2.057 -8.016 13.587 1.00 79.44 207 VAL A N 1
ATOM 1604 C CA . VAL A 1 207 ? -3.435 -8.534 13.544 1.00 79.44 207 VAL A CA 1
ATOM 1605 C C . VAL A 1 207 ? -3.623 -9.711 14.499 1.00 79.44 207 VAL A C 1
ATOM 1607 O O . VAL A 1 207 ? -4.640 -9.752 15.186 1.00 79.44 207 VAL A O 1
ATOM 1610 N N . GLU A 1 208 ? -2.659 -10.632 14.578 1.00 75.12 208 GLU A N 1
ATOM 1611 C CA . GLU A 1 208 ? -2.687 -11.752 15.533 1.00 75.12 208 GLU A CA 1
ATOM 1612 C C . GLU A 1 208 ? -2.783 -11.242 16.978 1.00 75.12 208 GLU A C 1
ATOM 1614 O O . GLU A 1 208 ? -3.640 -11.700 17.730 1.00 75.12 208 GLU A O 1
ATOM 1619 N N . THR A 1 209 ? -1.993 -10.220 17.331 1.00 74.81 209 THR A N 1
ATOM 1620 C CA . THR A 1 209 ? -2.028 -9.591 18.661 1.00 74.81 209 THR A CA 1
ATOM 1621 C C . THR A 1 209 ? -3.364 -8.912 18.974 1.00 74.81 209 THR A C 1
ATOM 1623 O O . THR A 1 209 ? -3.843 -9.000 20.101 1.00 74.81 209 THR A O 1
ATOM 1626 N N . ILE A 1 210 ? -3.971 -8.207 18.012 1.00 70.69 210 ILE A N 1
ATOM 1627 C CA . ILE A 1 210 ? -5.220 -7.456 18.246 1.00 70.69 210 ILE A CA 1
ATOM 1628 C C . ILE A 1 210 ? -6.436 -8.374 18.306 1.00 70.69 210 ILE A C 1
ATOM 1630 O O . ILE A 1 210 ? -7.362 -8.127 19.080 1.00 70.69 210 ILE A O 1
ATOM 1634 N N . ALA A 1 211 ? -6.479 -9.371 17.428 1.00 65.25 211 ALA A N 1
ATOM 1635 C CA . ALA A 1 211 ? -7.701 -10.110 17.161 1.00 65.25 211 ALA A CA 1
ATOM 1636 C C . ALA A 1 211 ? -7.776 -11.455 17.905 1.00 65.25 211 ALA A C 1
ATOM 1638 O O . ALA A 1 211 ? -8.801 -12.123 17.791 1.00 65.25 211 ALA A O 1
ATOM 1639 N N . ASP A 1 212 ? -6.723 -11.849 18.641 1.00 59.53 212 ASP A N 1
ATOM 1640 C CA . ASP A 1 212 ? -6.582 -13.183 19.260 1.00 59.53 212 ASP A CA 1
ATOM 1641 C C . ASP A 1 212 ? -6.927 -14.298 18.249 1.00 59.53 212 ASP A C 1
ATOM 1643 O O . ASP A 1 212 ? -7.576 -15.305 18.538 1.00 59.53 212 ASP A O 1
ATOM 1647 N N . VAL A 1 213 ? -6.582 -14.047 16.980 1.00 52.91 213 VAL A N 1
ATOM 1648 C CA . VAL A 1 213 ? -6.925 -14.919 15.859 1.00 52.91 213 VAL A CA 1
ATOM 1649 C C . VAL A 1 213 ? -5.868 -16.002 15.795 1.00 52.91 213 VAL A C 1
ATOM 1651 O O . VAL A 1 213 ? -4.713 -15.731 15.485 1.00 52.91 213 VAL A O 1
ATOM 1654 N N . THR A 1 214 ? -6.285 -17.245 16.025 1.00 44.97 214 THR A N 1
ATOM 1655 C CA . THR A 1 214 ? -5.485 -18.435 15.722 1.00 44.97 214 THR A CA 1
ATOM 1656 C C . THR A 1 214 ? -5.039 -18.404 14.261 1.00 44.97 214 THR A C 1
ATOM 1658 O O . THR A 1 214 ? -5.856 -18.559 13.347 1.00 44.97 214 THR A O 1
ATOM 1661 N N . THR A 1 215 ? -3.743 -18.213 14.029 1.00 44.47 215 THR A N 1
ATOM 1662 C CA . THR A 1 215 ? -3.140 -18.360 12.708 1.00 44.47 215 THR A CA 1
ATOM 1663 C C . THR A 1 215 ? -3.247 -19.821 12.288 1.00 44.47 215 THR A C 1
ATOM 1665 O O . THR A 1 215 ? -2.785 -20.718 12.992 1.00 44.47 215 THR A O 1
ATOM 1668 N N . ILE A 1 216 ? -3.861 -20.090 11.135 1.00 43.41 216 ILE A N 1
ATOM 1669 C CA . ILE A 1 216 ? -3.789 -21.421 10.531 1.00 43.41 216 ILE A CA 1
ATOM 1670 C C . ILE A 1 216 ? -2.390 -21.536 9.929 1.00 43.41 216 ILE A C 1
ATOM 1672 O O . ILE A 1 216 ? -2.131 -21.025 8.835 1.00 43.41 216 ILE A O 1
ATOM 1676 N N . GLU A 1 217 ? -1.473 -22.168 10.661 1.00 35.94 217 GLU A N 1
ATOM 1677 C CA . GLU A 1 217 ? -0.173 -22.541 10.120 1.00 35.94 217 GLU A CA 1
ATOM 1678 C C . GLU A 1 217 ? -0.384 -23.447 8.906 1.00 35.94 217 GLU A C 1
ATOM 1680 O O . GLU A 1 217 ? -0.893 -24.563 8.995 1.00 35.94 217 GLU A O 1
ATOM 1685 N N . THR A 1 218 ? 0.033 -22.967 7.741 1.00 39.91 218 THR A N 1
ATOM 1686 C CA . THR A 1 218 ? 0.173 -23.795 6.543 1.00 39.91 218 THR A CA 1
ATOM 1687 C C . THR A 1 218 ? 1.557 -24.439 6.569 1.00 39.91 218 THR A C 1
ATOM 1689 O O . THR A 1 218 ? 2.386 -24.187 5.700 1.00 39.91 218 THR A O 1
ATOM 1692 N N . HIS A 1 219 ? 1.854 -25.229 7.607 1.00 42.50 219 HIS A N 1
ATOM 1693 C CA . HIS A 1 219 ? 3.104 -25.981 7.664 1.00 42.50 219 HIS A CA 1
ATOM 1694 C C . HIS A 1 219 ? 2.911 -27.409 7.163 1.00 42.50 219 HIS A C 1
ATOM 1696 O O . HIS A 1 219 ? 2.067 -28.150 7.653 1.00 42.50 219 HIS A O 1
ATOM 1702 N N . GLY A 1 220 ? 3.746 -27.766 6.186 1.00 41.22 220 GLY A N 1
ATOM 1703 C CA . GLY A 1 220 ? 4.192 -29.132 5.960 1.00 41.22 220 GLY A CA 1
ATOM 1704 C C . GLY A 1 220 ? 3.123 -30.087 5.458 1.00 41.22 220 GLY A C 1
ATOM 1705 O O . GLY A 1 220 ? 2.553 -30.850 6.227 1.00 41.22 220 GLY A O 1
ATOM 1706 N N . GLY A 1 221 ? 2.951 -30.142 4.135 1.00 39.06 221 GLY A N 1
ATOM 1707 C CA . GLY A 1 221 ? 2.544 -31.391 3.503 1.00 39.06 221 GLY A CA 1
ATOM 1708 C C . GLY A 1 221 ? 3.546 -32.467 3.910 1.00 39.06 221 GLY A C 1
ATOM 1709 O O . GLY A 1 221 ? 4.651 -32.525 3.371 1.00 39.06 221 GLY A O 1
ATOM 1710 N N . ASP A 1 222 ? 3.153 -33.251 4.906 1.00 40.56 222 ASP A N 1
ATOM 1711 C CA . ASP A 1 222 ? 3.848 -34.411 5.423 1.00 40.56 222 ASP A CA 1
ATOM 1712 C C . ASP A 1 222 ? 3.984 -35.422 4.280 1.00 40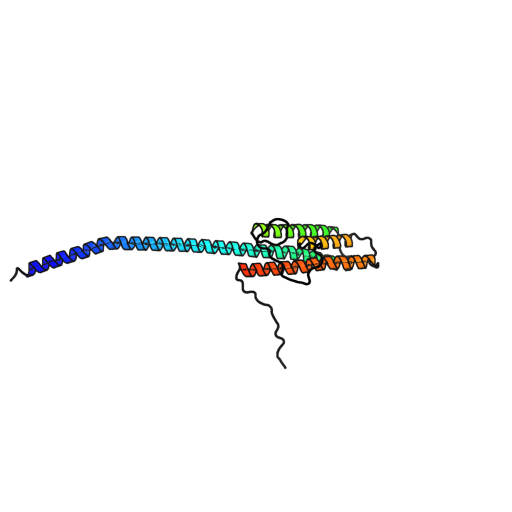.56 222 ASP A C 1
ATOM 1714 O O . ASP A 1 222 ? 3.107 -36.236 3.996 1.00 40.56 222 ASP A O 1
ATOM 1718 N N . ARG A 1 223 ? 5.084 -35.307 3.530 1.00 46.62 223 ARG A N 1
ATOM 1719 C CA . ARG A 1 223 ? 5.590 -36.373 2.669 1.00 46.62 223 ARG A CA 1
ATOM 1720 C C . ARG A 1 223 ? 6.373 -37.340 3.545 1.00 46.62 223 ARG A C 1
ATOM 1722 O O . ARG A 1 223 ? 7.576 -37.508 3.369 1.00 46.62 223 ARG A O 1
ATOM 1729 N N . THR A 1 224 ? 5.684 -38.001 4.462 1.00 52.03 224 THR A N 1
ATOM 1730 C CA . THR A 1 224 ? 6.150 -39.276 4.991 1.00 52.03 224 THR A CA 1
ATOM 1731 C C . THR A 1 224 ? 5.013 -40.289 4.944 1.00 52.03 224 THR A C 1
ATOM 1733 O O . THR A 1 224 ? 3.978 -40.145 5.579 1.00 52.03 224 THR A O 1
ATOM 1736 N N . GLY A 1 225 ? 5.225 -41.331 4.137 1.00 42.72 225 GLY A N 1
ATOM 1737 C CA . GLY A 1 225 ? 4.419 -42.546 4.145 1.00 42.72 225 GLY A CA 1
ATOM 1738 C C . GLY A 1 225 ? 3.446 -42.682 2.979 1.00 42.72 225 GLY A C 1
ATOM 1739 O O . GLY A 1 225 ? 2.302 -42.256 3.066 1.00 42.72 225 GLY A O 1
ATOM 1740 N N . LEU A 1 226 ? 3.875 -43.385 1.928 1.00 40.47 226 LEU A N 1
ATOM 1741 C CA . LEU A 1 226 ? 3.315 -44.705 1.608 1.00 40.47 226 LEU A CA 1
ATOM 1742 C C . LEU A 1 226 ? 4.115 -45.374 0.476 1.00 40.47 226 LEU A C 1
ATOM 1744 O O . LEU A 1 226 ? 4.128 -44.874 -0.645 1.00 40.47 226 LEU A O 1
ATOM 1748 N N . ALA A 1 227 ? 4.692 -46.524 0.849 1.00 41.66 227 ALA A N 1
ATOM 1749 C CA . ALA A 1 227 ? 5.219 -47.644 0.055 1.00 41.66 227 ALA A CA 1
ATOM 1750 C C . ALA A 1 227 ? 6.443 -47.408 -0.847 1.00 41.66 227 ALA A C 1
ATOM 1752 O O . ALA A 1 227 ? 6.306 -46.819 -1.939 1.00 41.66 227 ALA A O 1
#

Foldseek 3Di:
DDDVVVVVVVVVVVVVVVVVVVCVVVVVVVVVVVVVVVVVVVVVVVVVVVVVVVLVVLLVVLLVLLVQLLVLLVQLLCLLVVLLVVLVVVRDDLVVSVVSNVVSLVSNVVSQVVNVVSVNDDVADPDDPDDDDPPLDPPVPPPPDPVQDPHLSVLSVLLSVLSSCLNPDPDDCPDPVNVVSSVSSVVSSVSNVVSSVSSNVSSVVVSCVSVVDPDPDPDDPPPDDDD

Radius of gyration: 36.64 Å; chains: 1; bounding box: 90×60×114 Å